Protein AF-A0A7S3XBX1-F1 (afdb_monomer_lite)

Structure (mmCIF, N/CA/C/O backbone):
data_AF-A0A7S3XBX1-F1
#
_entry.id   AF-A0A7S3XBX1-F1
#
loop_
_atom_site.group_PDB
_atom_site.id
_atom_site.type_symbol
_atom_site.label_atom_id
_atom_site.label_alt_id
_atom_site.label_comp_id
_atom_site.label_asym_id
_atom_site.label_entity_id
_atom_site.label_seq_id
_atom_site.pdbx_PDB_ins_code
_atom_site.Cartn_x
_atom_site.Cartn_y
_atom_site.Cartn_z
_atom_site.occupancy
_atom_site.B_iso_or_equiv
_atom_site.auth_seq_id
_atom_site.auth_comp_id
_atom_site.auth_asym_id
_atom_site.auth_atom_id
_atom_site.pdbx_PDB_model_num
ATOM 1 N N . GLY A 1 1 ? -11.306 -11.939 81.177 1.00 33.06 1 GLY A N 1
ATOM 2 C CA . GLY A 1 1 ? -10.506 -11.172 80.201 1.00 33.06 1 GLY A CA 1
ATOM 3 C C . GLY A 1 1 ? -10.380 -12.030 78.963 1.00 33.06 1 GLY A C 1
ATOM 4 O O . GLY A 1 1 ? -10.101 -13.206 79.150 1.00 33.06 1 GLY A O 1
ATOM 5 N N . PRO A 1 2 ? -10.725 -11.521 77.774 1.00 37.28 2 PRO A N 1
ATOM 6 C CA . PRO A 1 2 ? -11.195 -12.339 76.659 1.00 37.28 2 PRO A CA 1
ATOM 7 C C . PRO A 1 2 ? -10.078 -13.005 75.847 1.00 37.28 2 PRO A C 1
ATOM 9 O O . PRO A 1 2 ? -8.945 -12.530 75.799 1.00 37.28 2 PRO A O 1
ATOM 12 N N . GLU A 1 3 ? -10.470 -14.105 75.206 1.00 32.44 3 GLU A N 1
ATOM 13 C CA . GLU A 1 3 ? -9.739 -14.918 74.237 1.00 32.44 3 GLU A CA 1
ATOM 14 C C . GLU A 1 3 ? -9.438 -14.142 72.944 1.00 32.44 3 GLU A C 1
ATOM 16 O O . GLU A 1 3 ? -10.295 -13.447 72.394 1.00 32.44 3 GLU A O 1
ATOM 21 N N . ALA A 1 4 ? -8.220 -14.300 72.424 1.00 33.78 4 ALA A N 1
ATOM 22 C CA . ALA A 1 4 ? -7.835 -13.818 71.105 1.00 33.78 4 ALA A CA 1
ATOM 23 C C . ALA A 1 4 ? -8.305 -14.815 70.032 1.00 33.78 4 ALA A C 1
ATOM 25 O O . ALA A 1 4 ? -7.725 -15.886 69.855 1.00 33.78 4 ALA A O 1
ATOM 26 N N . ALA A 1 5 ? -9.360 -14.451 69.304 1.00 34.91 5 ALA A N 1
ATOM 27 C CA . ALA A 1 5 ? -9.821 -15.170 68.126 1.00 34.91 5 ALA A CA 1
ATOM 28 C C . ALA A 1 5 ? -8.846 -14.958 66.952 1.00 34.91 5 ALA A C 1
ATOM 30 O O . ALA A 1 5 ? -8.746 -13.866 66.390 1.00 34.91 5 ALA A O 1
ATOM 31 N N . GLY A 1 6 ? -8.136 -16.017 66.560 1.00 33.72 6 GLY A N 1
ATOM 32 C CA . GLY A 1 6 ? -7.391 -16.068 65.305 1.00 33.72 6 GLY A CA 1
ATOM 33 C C . GLY A 1 6 ? -8.353 -16.173 64.123 1.00 33.72 6 GLY A C 1
ATOM 34 O O . GLY A 1 6 ? -9.023 -17.188 63.954 1.00 33.72 6 GLY A O 1
ATOM 35 N N . ASN A 1 7 ? -8.420 -15.133 63.291 1.00 31.30 7 ASN A N 1
ATOM 36 C CA . ASN A 1 7 ? -9.241 -15.133 62.083 1.00 31.30 7 ASN A CA 1
ATOM 37 C C . ASN A 1 7 ? -8.352 -15.365 60.850 1.00 31.30 7 ASN A C 1
ATOM 39 O O . ASN A 1 7 ? -7.720 -14.441 60.336 1.00 31.30 7 ASN A O 1
ATOM 43 N N . SER A 1 8 ? -8.277 -16.617 60.385 1.00 32.38 8 SER A N 1
ATOM 44 C CA . SER A 1 8 ? -7.640 -16.953 59.107 1.00 32.38 8 SER A CA 1
ATOM 45 C C . SER A 1 8 ? -8.575 -16.574 57.953 1.00 32.38 8 SER A C 1
ATOM 47 O O . SER A 1 8 ? -9.614 -17.197 57.734 1.00 32.38 8 SER A O 1
ATOM 49 N N . LYS A 1 9 ? -8.225 -15.531 57.193 1.00 34.53 9 LYS A N 1
ATOM 50 C CA . LYS A 1 9 ? -8.862 -15.257 55.900 1.00 34.53 9 LYS A CA 1
ATOM 51 C C . LYS A 1 9 ? -8.305 -16.244 54.871 1.00 34.53 9 LYS A C 1
ATOM 53 O O . LYS A 1 9 ? -7.216 -16.048 54.342 1.00 34.53 9 LYS A O 1
ATOM 58 N N . LYS A 1 10 ? -9.056 -17.317 54.603 1.00 32.81 10 LYS A N 1
ATOM 59 C CA . LYS A 1 10 ? -8.847 -18.181 53.432 1.00 32.81 10 LYS A CA 1
ATOM 60 C C . LYS A 1 10 ? -9.034 -17.355 52.157 1.00 32.81 10 LYS A C 1
ATOM 62 O O . LYS A 1 10 ? -10.046 -16.676 51.996 1.00 32.81 10 LYS A O 1
ATOM 67 N N . SER A 1 11 ? -8.055 -17.431 51.262 1.00 34.19 11 SER A N 1
ATOM 68 C CA . SER A 1 11 ? -8.087 -16.830 49.934 1.00 34.19 11 SER A CA 1
ATOM 69 C C . SER A 1 11 ? -9.182 -17.472 49.075 1.00 34.19 11 SER A C 1
ATOM 71 O O . SER A 1 11 ? -9.189 -18.676 48.827 1.00 34.19 11 SER A O 1
ATOM 73 N N . GLN A 1 12 ? -10.121 -16.661 48.593 1.00 36.38 12 GLN A N 1
ATOM 74 C CA . GLN A 1 12 ? -11.013 -17.038 47.499 1.00 36.38 12 GLN A CA 1
ATOM 75 C C . GLN A 1 12 ? -10.312 -16.723 46.170 1.00 36.38 12 GLN A C 1
ATOM 77 O O . GLN A 1 12 ? -10.530 -15.673 45.581 1.00 36.38 12 GLN A O 1
ATOM 82 N N . SER A 1 13 ? -9.447 -17.621 45.693 1.00 37.94 13 SER A N 1
ATOM 83 C CA . SER A 1 13 ? -8.823 -17.530 44.356 1.00 37.94 13 SER A CA 1
ATOM 84 C C . SER A 1 13 ? -9.486 -18.444 43.308 1.00 37.94 13 SER A C 1
ATOM 86 O O . SER A 1 13 ? -8.921 -18.704 42.248 1.00 37.94 13 SER A O 1
ATOM 88 N N . GLY A 1 14 ? -10.692 -18.952 43.585 1.00 33.94 14 GLY A N 1
ATOM 89 C CA . GLY A 1 14 ? -11.293 -20.057 42.829 1.00 33.94 14 GLY A CA 1
ATOM 90 C C . GLY A 1 14 ? -12.137 -19.709 41.595 1.00 33.94 14 GLY A C 1
ATOM 91 O O . GLY A 1 14 ? -12.479 -20.626 40.858 1.00 33.94 14 GLY A O 1
ATOM 92 N N . TYR A 1 15 ? -12.491 -18.445 41.337 1.00 34.84 15 TYR A N 1
ATOM 93 C CA . TYR A 1 15 ? -13.617 -18.146 40.429 1.00 34.84 15 TYR A CA 1
ATOM 94 C C . TYR A 1 15 ? -13.281 -17.684 38.999 1.00 34.84 15 TYR A C 1
ATOM 96 O O . TYR A 1 15 ? -14.190 -17.580 38.185 1.00 34.84 15 TYR A O 1
ATOM 104 N N . VAL A 1 16 ? -12.013 -17.460 38.631 1.00 40.88 16 VAL A N 1
ATOM 105 C CA . VAL A 1 16 ? -11.681 -16.885 37.301 1.00 40.88 16 VAL A CA 1
ATOM 106 C C . VAL A 1 16 ? -11.292 -17.942 36.250 1.00 40.88 16 VAL A C 1
ATOM 108 O O . VAL A 1 16 ? -11.285 -17.667 35.054 1.00 40.88 16 VAL A O 1
ATOM 111 N N . ARG A 1 17 ? -11.013 -19.194 36.644 1.00 36.75 17 ARG A N 1
ATOM 112 C CA . ARG A 1 17 ? -10.599 -20.249 35.691 1.00 36.75 17 ARG A CA 1
ATOM 113 C C . ARG A 1 17 ? -11.754 -20.974 34.987 1.00 36.75 17 ARG A C 1
ATOM 115 O O . ARG A 1 17 ? -11.492 -21.674 34.014 1.00 36.75 17 ARG A O 1
ATOM 122 N N . SER A 1 18 ? -12.998 -20.820 35.439 1.00 40.22 18 SER A N 1
ATOM 123 C CA . SER A 1 18 ? -14.155 -21.578 34.929 1.00 40.22 18 SER A CA 1
ATOM 124 C C . SER A 1 18 ? -14.832 -20.975 33.691 1.00 40.22 18 SER A C 1
ATOM 126 O O . SER A 1 18 ? -15.706 -21.618 33.123 1.00 40.22 18 SER A O 1
ATOM 128 N N . ALA A 1 19 ? -14.421 -19.786 33.236 1.00 47.28 19 ALA A N 1
ATOM 129 C CA . ALA A 1 19 ? -15.029 -19.088 32.094 1.00 47.28 19 ALA A CA 1
ATOM 130 C C . ALA A 1 19 ? -14.167 -19.109 30.815 1.00 47.28 19 ALA A C 1
ATOM 132 O O . ALA A 1 19 ? -14.366 -18.304 29.905 1.00 47.28 19 ALA A O 1
ATOM 133 N N . ARG A 1 20 ? -13.167 -19.995 30.726 1.00 47.66 20 ARG A N 1
ATOM 134 C CA . ARG A 1 20 ? -12.361 -20.114 29.507 1.00 47.66 20 ARG A CA 1
ATOM 135 C C . ARG A 1 20 ? -13.154 -20.924 28.484 1.00 47.66 20 ARG A C 1
ATOM 137 O O . ARG A 1 20 ? -13.429 -22.093 28.740 1.00 47.66 20 ARG A O 1
ATOM 144 N N . LYS A 1 21 ? -13.486 -20.312 27.341 1.00 53.53 21 LYS A N 1
ATOM 145 C CA . LYS A 1 21 ? -14.123 -21.006 26.211 1.00 53.53 21 LYS A CA 1
ATOM 146 C C . LYS A 1 21 ? -13.401 -22.340 25.929 1.00 53.53 21 LYS A C 1
ATOM 148 O O . LYS A 1 21 ? -12.156 -22.340 25.941 1.00 53.53 21 LYS A O 1
ATOM 153 N N . PRO A 1 22 ? -14.134 -23.449 25.707 1.00 61.94 22 PRO A N 1
ATOM 154 C CA . PRO A 1 22 ? -13.576 -24.710 25.228 1.00 61.94 22 PRO A CA 1
ATOM 155 C C . PRO A 1 22 ? -12.640 -24.484 24.042 1.00 61.94 22 PRO A C 1
ATOM 157 O O . PRO A 1 22 ? -12.793 -23.525 23.288 1.00 61.94 22 PRO A O 1
ATOM 160 N N . THR A 1 23 ? -11.628 -25.335 23.882 1.00 55.62 23 THR A N 1
ATOM 161 C CA . THR A 1 23 ? -10.636 -25.166 22.811 1.00 55.62 23 THR A CA 1
ATOM 162 C C . THR A 1 23 ? -11.283 -25.181 21.424 1.00 55.62 23 THR A C 1
ATOM 164 O O . THR A 1 23 ? -10.790 -24.480 20.546 1.00 55.62 23 THR A O 1
ATOM 167 N N . GLU A 1 24 ? -12.411 -25.878 21.238 1.00 60.12 24 GLU A N 1
ATOM 168 C CA . GLU A 1 24 ? -13.168 -25.844 19.980 1.00 60.12 24 GLU A CA 1
ATOM 169 C C . GLU A 1 24 ? -13.889 -24.508 19.716 1.00 60.12 24 GLU A C 1
ATOM 171 O O . GLU A 1 24 ? -14.151 -24.188 18.561 1.00 60.12 24 GLU A O 1
ATOM 176 N N . GLU A 1 25 ? -14.174 -23.714 20.754 1.00 55.19 25 GLU A N 1
ATOM 177 C CA . GLU A 1 25 ? -14.828 -22.396 20.665 1.00 55.19 25 GLU A CA 1
ATOM 178 C C . GLU A 1 25 ? -13.832 -21.224 20.607 1.00 55.19 25 GLU A C 1
ATOM 180 O O . GLU A 1 25 ? -14.224 -20.057 20.491 1.00 55.19 25 GLU A O 1
ATOM 185 N N . LYS A 1 26 ? -12.530 -21.506 20.733 1.00 53.41 26 LYS A N 1
ATOM 186 C CA . LYS A 1 26 ? -11.483 -20.498 20.552 1.00 53.41 26 LYS A CA 1
ATOM 187 C C . LYS A 1 26 ? -11.275 -20.264 19.067 1.00 53.41 26 LYS A C 1
ATOM 189 O O . LYS A 1 26 ? -11.202 -21.208 18.284 1.00 53.41 26 LYS A O 1
ATOM 194 N N . VAL A 1 27 ? -11.131 -18.995 18.700 1.00 54.25 27 VAL A N 1
ATOM 195 C CA . VAL A 1 27 ? -10.780 -18.626 17.331 1.00 54.25 27 VAL A CA 1
ATOM 196 C C . VAL A 1 27 ? -9.442 -19.283 16.991 1.00 54.25 27 VAL A C 1
ATOM 198 O O . VAL A 1 27 ? -8.481 -19.190 17.762 1.00 54.25 27 VAL A O 1
ATOM 201 N N . ARG A 1 28 ? -9.428 -20.043 15.894 1.00 58.84 28 ARG A N 1
ATOM 202 C CA . ARG A 1 28 ? -8.266 -20.822 15.467 1.00 58.84 28 ARG A CA 1
ATOM 203 C C . ARG A 1 28 ? -7.198 -19.881 14.921 1.00 58.84 28 ARG A C 1
ATOM 205 O O . ARG A 1 28 ? -7.520 -18.838 14.352 1.00 58.84 28 ARG A O 1
ATOM 212 N N . ARG A 1 29 ? -5.938 -20.259 15.150 1.00 53.78 29 ARG A N 1
ATOM 213 C CA . ARG A 1 29 ? -4.800 -19.583 14.532 1.00 53.78 29 ARG A CA 1
ATOM 214 C C . ARG A 1 29 ? -4.738 -19.947 13.056 1.00 53.78 29 ARG A C 1
ATOM 216 O O . ARG A 1 29 ? -4.848 -21.135 12.743 1.00 53.78 29 ARG A O 1
ATOM 223 N N . SER A 1 30 ? -4.541 -18.951 12.202 1.00 55.88 30 SER A N 1
ATOM 224 C CA . SER A 1 30 ? -4.483 -19.150 10.759 1.00 55.88 30 SER A CA 1
ATOM 225 C C . SER A 1 30 ? -3.316 -20.050 10.353 1.00 55.88 30 SER A C 1
ATOM 227 O O . SER A 1 30 ? -2.205 -19.967 10.880 1.00 55.88 30 SER A O 1
ATOM 229 N N . ALA A 1 31 ? -3.578 -20.953 9.404 1.00 51.69 31 ALA A N 1
ATOM 230 C CA . ALA A 1 31 ? -2.583 -21.892 8.881 1.00 51.69 31 ALA A CA 1
ATOM 231 C C . ALA A 1 31 ? -1.432 -21.189 8.132 1.00 51.69 31 ALA A C 1
ATOM 233 O O . ALA A 1 31 ? -0.367 -21.779 7.960 1.00 51.69 31 ALA A O 1
ATOM 234 N N . GLY A 1 32 ? -1.629 -19.926 7.735 1.00 48.91 32 GLY A N 1
ATOM 235 C CA . GLY A 1 32 ? -0.644 -19.114 7.026 1.00 48.91 32 GLY A CA 1
ATOM 236 C C . GLY A 1 32 ? 0.564 -18.695 7.866 1.00 48.91 32 GLY A C 1
ATOM 237 O O . GLY A 1 32 ? 1.552 -18.293 7.269 1.00 48.91 32 GLY A O 1
ATOM 238 N N . ALA A 1 33 ? 0.520 -18.827 9.207 1.00 47.19 33 ALA A N 1
ATOM 239 C CA . ALA A 1 33 ? 1.459 -18.277 10.210 1.00 47.19 33 ALA A CA 1
ATOM 240 C C . ALA A 1 33 ? 2.972 -18.604 10.038 1.00 47.19 33 ALA A C 1
ATOM 242 O O . ALA A 1 33 ? 3.787 -18.260 10.895 1.00 47.19 33 ALA A O 1
ATOM 243 N N . THR A 1 34 ? 3.367 -19.351 9.001 1.00 46.16 34 THR A N 1
ATOM 244 C CA . THR A 1 34 ? 4.717 -19.915 8.840 1.00 46.16 34 THR A CA 1
ATOM 245 C C . THR A 1 34 ? 5.252 -19.730 7.414 1.00 46.16 34 THR A C 1
ATOM 247 O O . THR A 1 34 ? 5.422 -20.695 6.671 1.00 46.16 34 THR A O 1
ATOM 250 N N . LEU A 1 35 ? 5.558 -18.494 7.012 1.00 48.97 35 LEU A N 1
ATOM 251 C CA . LEU A 1 35 ? 6.332 -18.248 5.786 1.00 48.97 35 LEU A CA 1
ATOM 252 C C . LEU A 1 35 ? 7.828 -18.500 6.053 1.00 48.97 35 LEU A C 1
ATOM 254 O O . LEU A 1 35 ? 8.421 -17.894 6.942 1.00 48.97 35 LEU A O 1
ATOM 258 N N . SER A 1 36 ? 8.433 -19.433 5.308 1.00 45.53 36 SER A N 1
ATOM 259 C CA . SER A 1 36 ? 9.825 -19.887 5.505 1.00 45.53 36 SER A CA 1
ATOM 260 C C . SER A 1 36 ? 10.830 -19.313 4.499 1.00 45.53 36 SER A C 1
ATOM 262 O O . SER A 1 36 ? 12.033 -19.518 4.666 1.00 45.53 36 SER A O 1
ATOM 264 N N . GLN A 1 37 ? 10.369 -18.590 3.473 1.00 46.31 37 GLN A N 1
ATOM 265 C CA . GLN A 1 37 ? 11.211 -17.944 2.461 1.00 46.31 37 GLN A CA 1
ATOM 266 C C . GLN A 1 37 ? 10.592 -16.612 2.003 1.00 46.31 37 GLN A C 1
ATOM 268 O O . GLN A 1 37 ? 9.364 -16.513 1.995 1.00 46.31 37 GLN A O 1
ATOM 273 N N . PRO A 1 38 ? 11.415 -15.609 1.629 1.00 57.41 38 PRO A N 1
ATOM 274 C CA . PRO A 1 38 ? 10.930 -14.344 1.077 1.00 57.41 38 PRO A CA 1
ATOM 275 C C . PRO A 1 38 ? 10.164 -14.584 -0.227 1.00 57.41 38 PRO A C 1
ATOM 277 O O . PRO A 1 38 ? 10.566 -15.426 -1.041 1.00 57.41 38 PRO A O 1
ATOM 280 N N . TYR A 1 39 ? 9.060 -13.865 -0.420 1.00 66.12 39 TYR A N 1
ATOM 281 C CA . TYR A 1 39 ? 8.173 -14.114 -1.551 1.00 66.12 39 TYR A CA 1
ATOM 282 C C . TYR A 1 39 ? 8.811 -13.630 -2.860 1.00 66.12 39 TYR A C 1
ATOM 284 O O . TYR A 1 39 ? 9.301 -12.505 -2.972 1.00 66.12 39 TYR A O 1
ATOM 292 N N . LYS A 1 40 ? 8.819 -14.490 -3.884 1.00 75.25 40 LYS A N 1
ATOM 293 C CA . LYS A 1 40 ? 9.290 -14.142 -5.228 1.00 75.25 40 LYS A CA 1
ATOM 294 C C . LYS A 1 40 ? 8.084 -13.947 -6.131 1.00 75.25 40 LYS A C 1
ATOM 296 O O . LYS A 1 40 ? 7.263 -14.849 -6.245 1.00 75.25 40 LYS A O 1
ATOM 301 N N . THR A 1 41 ? 8.036 -12.813 -6.826 1.00 86.62 41 THR A N 1
ATOM 302 C CA . THR A 1 41 ? 6.975 -12.503 -7.789 1.00 86.62 41 THR A CA 1
ATOM 303 C C . THR A 1 41 ? 6.784 -13.651 -8.784 1.00 86.62 41 THR A C 1
ATOM 305 O O . THR A 1 41 ? 7.694 -13.963 -9.560 1.00 86.62 41 THR A O 1
ATOM 308 N N . ASP A 1 42 ? 5.598 -14.258 -8.778 1.00 87.50 42 ASP A N 1
ATOM 309 C CA . ASP A 1 42 ? 5.223 -15.260 -9.767 1.00 87.50 42 ASP A CA 1
ATOM 310 C C . ASP A 1 42 ? 4.826 -14.587 -11.087 1.00 87.50 42 ASP A C 1
ATOM 312 O O . ASP A 1 42 ? 3.755 -13.984 -11.218 1.00 87.50 42 ASP A O 1
ATOM 316 N N . TRP A 1 43 ? 5.726 -14.685 -12.063 1.00 92.06 43 TRP A N 1
ATOM 317 C CA . TRP A 1 43 ? 5.526 -14.192 -13.422 1.00 92.06 43 TRP A CA 1
ATOM 318 C C . TRP A 1 43 ? 4.904 -15.234 -14.360 1.00 92.06 43 TRP A C 1
ATOM 320 O O . TRP A 1 43 ? 4.626 -14.903 -15.509 1.00 92.06 43 TRP A O 1
ATOM 330 N N . SER A 1 44 ? 4.656 -16.469 -13.907 1.00 91.50 44 SER A N 1
ATOM 331 C CA . SER A 1 44 ? 4.029 -17.509 -14.741 1.00 91.50 44 SER A C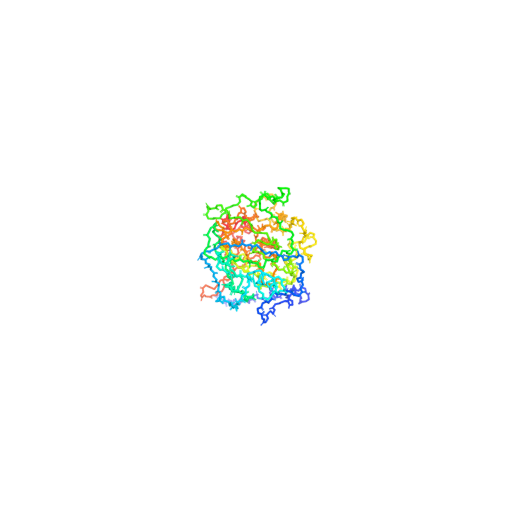A 1
ATOM 332 C C . SER A 1 44 ? 2.583 -17.174 -15.127 1.0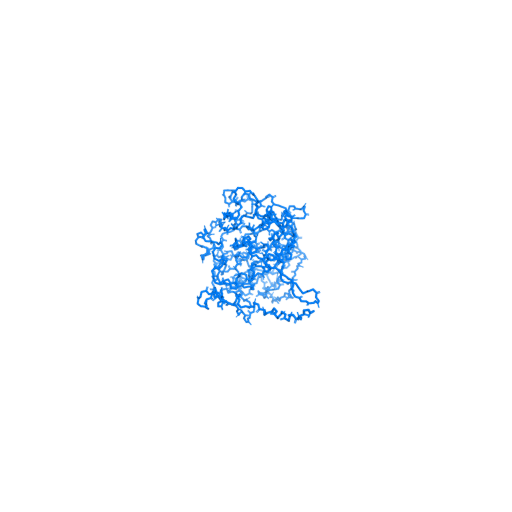0 91.50 44 SER A C 1
ATOM 334 O O . SER A 1 44 ? 2.074 -17.670 -16.128 1.00 91.50 44 SER A O 1
ATOM 336 N N . LEU A 1 45 ? 1.946 -16.285 -14.362 1.00 91.94 45 LEU A N 1
ATOM 337 C CA . LEU A 1 45 ? 0.598 -15.771 -14.601 1.00 91.94 45 LEU A CA 1
ATOM 338 C C . LEU A 1 45 ? 0.575 -14.518 -15.497 1.00 91.94 45 LEU A C 1
ATOM 340 O O . LEU A 1 45 ? -0.503 -13.966 -15.751 1.00 91.94 45 LEU A O 1
ATOM 344 N N . ALA A 1 46 ? 1.743 -14.023 -15.925 1.00 94.94 46 ALA A N 1
ATOM 345 C CA . ALA A 1 46 ? 1.844 -12.848 -16.780 1.00 94.94 46 ALA A CA 1
ATOM 346 C C . ALA A 1 46 ? 1.278 -13.135 -18.173 1.00 94.94 46 ALA A C 1
ATOM 348 O O . ALA A 1 46 ? 1.473 -14.220 -18.718 1.00 94.94 46 ALA A O 1
ATOM 349 N N . LYS A 1 47 ? 0.609 -12.140 -18.759 1.00 94.62 47 LYS A N 1
ATOM 350 C CA . LYS A 1 47 ? 0.169 -12.184 -20.156 1.00 94.62 47 LYS A CA 1
ATOM 351 C C . LYS A 1 47 ? 0.868 -11.113 -20.979 1.00 94.62 47 LYS A C 1
ATOM 353 O O . LYS A 1 47 ? 1.120 -10.021 -20.468 1.00 94.62 47 LYS A O 1
ATOM 358 N N . ASP A 1 48 ? 1.147 -11.426 -22.237 1.00 93.81 48 ASP A N 1
ATOM 359 C CA . ASP A 1 48 ? 1.924 -10.566 -23.131 1.00 93.81 48 ASP A CA 1
ATOM 360 C C . ASP A 1 48 ? 1.239 -9.214 -23.370 1.00 93.81 48 ASP A C 1
ATOM 362 O O . ASP A 1 48 ? 1.902 -8.179 -23.363 1.00 93.81 48 ASP A O 1
ATOM 366 N N . GLU A 1 49 ? -0.094 -9.193 -23.482 1.00 94.06 49 GLU A N 1
ATOM 367 C CA . GLU A 1 49 ? -0.878 -7.975 -23.721 1.00 94.06 49 GLU A CA 1
ATOM 368 C C . GLU A 1 49 ? -0.844 -6.950 -22.574 1.00 94.06 49 GLU A C 1
ATOM 370 O O . GLU A 1 49 ? -1.236 -5.802 -22.767 1.00 94.06 49 GLU A O 1
ATOM 375 N N . HIS A 1 50 ? -0.384 -7.349 -21.385 1.00 95.50 50 HIS A N 1
ATOM 376 C CA . HIS A 1 50 ? -0.315 -6.484 -20.205 1.00 95.50 50 HIS A CA 1
ATOM 377 C C . HIS A 1 50 ? 1.036 -5.776 -20.051 1.00 95.50 50 HIS A C 1
ATOM 379 O O . HIS A 1 50 ? 1.192 -4.941 -19.159 1.00 95.50 50 HIS A O 1
ATOM 385 N N . TRP A 1 51 ? 2.029 -6.094 -20.882 1.00 96.69 51 TRP A N 1
ATOM 386 C CA . TRP A 1 51 ? 3.324 -5.426 -20.827 1.00 96.69 51 TRP A CA 1
ATOM 387 C C . TRP A 1 51 ? 3.328 -4.132 -21.632 1.00 96.69 51 TRP A C 1
ATOM 389 O O . TRP A 1 51 ? 2.924 -4.089 -22.793 1.00 96.69 51 TRP A O 1
ATOM 399 N N . VAL A 1 52 ? 3.869 -3.082 -21.025 1.00 96.12 52 VAL A N 1
ATOM 400 C CA . VAL A 1 52 ? 4.115 -1.798 -21.677 1.00 96.12 52 VAL A CA 1
ATOM 401 C C . VAL A 1 52 ? 5.562 -1.374 -21.468 1.00 96.12 52 VAL A C 1
ATOM 403 O O . VAL A 1 52 ? 6.198 -1.743 -20.478 1.00 96.12 52 VAL A O 1
ATOM 406 N N . TYR A 1 53 ? 6.080 -0.594 -22.418 1.00 96.94 53 TYR A N 1
ATOM 407 C CA . TYR A 1 53 ? 7.506 -0.284 -22.520 1.00 96.94 53 TYR A CA 1
ATOM 408 C C . TYR A 1 53 ? 7.769 1.225 -22.621 1.00 96.94 53 TYR A C 1
ATOM 410 O O . TYR A 1 53 ? 8.205 1.694 -23.673 1.00 96.94 53 TYR A O 1
ATOM 418 N N . PRO A 1 54 ? 7.444 2.022 -21.583 1.00 95.19 54 PRO A N 1
ATOM 419 C CA . PRO A 1 54 ? 7.663 3.461 -21.613 1.00 95.19 54 PRO A CA 1
ATOM 420 C C . PRO A 1 54 ? 9.153 3.819 -21.589 1.00 95.19 54 PRO A C 1
ATOM 422 O O . PRO A 1 54 ? 9.936 3.265 -20.811 1.00 95.19 54 PRO A O 1
ATOM 425 N N . ASP A 1 55 ? 9.509 4.827 -22.384 1.00 94.81 55 ASP A N 1
ATOM 426 C CA . ASP A 1 55 ? 10.849 5.408 -22.413 1.00 94.81 55 ASP A CA 1
ATOM 427 C C . ASP A 1 55 ? 10.976 6.518 -21.349 1.00 94.81 55 ASP A C 1
ATOM 429 O O . ASP A 1 55 ? 10.132 7.413 -21.220 1.00 94.81 55 ASP A O 1
ATOM 433 N N . LYS A 1 56 ? 12.072 6.489 -20.586 1.00 94.94 56 LYS A N 1
ATOM 434 C CA . LYS A 1 56 ? 12.440 7.499 -19.586 1.00 94.94 56 LYS A CA 1
ATOM 435 C C . LYS A 1 56 ? 13.868 7.973 -19.841 1.00 94.94 56 LYS A C 1
ATOM 437 O O . LYS A 1 56 ? 14.821 7.215 -19.670 1.00 94.94 56 LYS A O 1
ATOM 442 N N . MET A 1 57 ? 14.035 9.240 -20.212 1.00 96.88 57 MET A N 1
ATOM 443 C CA . MET A 1 57 ? 15.358 9.867 -20.239 1.00 96.88 57 MET A CA 1
ATOM 444 C C . MET A 1 57 ? 15.792 10.248 -18.822 1.00 96.88 57 MET A C 1
ATOM 446 O O . MET A 1 57 ? 14.989 10.761 -18.044 1.00 96.88 57 MET A O 1
ATOM 450 N N . PHE A 1 58 ? 17.056 10.005 -18.477 1.00 97.06 58 PHE A N 1
ATOM 451 C CA . PHE A 1 58 ? 17.598 10.255 -17.143 1.00 97.06 58 PHE A CA 1
ATOM 452 C C . PHE A 1 58 ? 19.096 10.583 -17.170 1.00 97.06 58 PHE A C 1
ATOM 454 O O . PHE A 1 58 ? 19.830 10.233 -18.097 1.00 97.06 58 PHE A O 1
ATOM 461 N N . THR A 1 59 ? 19.555 11.233 -16.101 1.00 96.25 59 THR A N 1
ATOM 462 C CA . THR A 1 59 ? 20.987 11.487 -15.835 1.00 96.25 59 THR A CA 1
ATOM 463 C C . THR A 1 59 ? 21.428 10.902 -14.490 1.00 96.25 59 THR A C 1
ATOM 465 O O . THR A 1 59 ? 22.605 10.631 -14.281 1.00 96.25 59 THR A O 1
ATOM 468 N N . SER A 1 60 ? 20.485 10.655 -13.577 1.00 95.00 60 SER A N 1
ATOM 469 C CA . SER A 1 60 ? 20.734 10.025 -12.276 1.00 95.00 60 SER A CA 1
ATOM 470 C C . SER A 1 60 ? 19.649 8.995 -11.960 1.00 95.00 60 SER A C 1
ATOM 472 O O . SER A 1 60 ? 18.575 9.016 -12.563 1.00 95.00 60 SER A O 1
ATOM 474 N N . TYR A 1 61 ? 19.944 8.076 -11.046 1.00 94.69 61 TYR A N 1
ATOM 475 C CA . TYR A 1 61 ? 19.054 6.990 -10.639 1.00 94.69 61 TYR A CA 1
ATOM 476 C C . TYR A 1 61 ? 19.289 6.638 -9.167 1.00 94.69 61 TYR A C 1
ATOM 478 O O . TYR A 1 61 ? 20.324 6.991 -8.596 1.00 94.69 61 TYR A O 1
ATOM 486 N N . THR A 1 62 ? 18.335 5.939 -8.565 1.00 93.69 62 THR A N 1
ATOM 487 C CA . THR A 1 62 ? 18.426 5.340 -7.225 1.00 93.69 62 THR A CA 1
ATOM 488 C C . THR A 1 62 ? 18.293 3.821 -7.316 1.00 93.69 62 THR A C 1
ATOM 490 O O . THR A 1 62 ? 17.840 3.301 -8.333 1.00 93.69 62 THR A O 1
ATOM 493 N N . PHE A 1 63 ? 18.746 3.101 -6.288 1.00 93.31 63 PHE A N 1
ATOM 494 C CA . PHE A 1 63 ? 18.561 1.655 -6.154 1.00 93.31 63 PHE A CA 1
ATOM 495 C C . PHE A 1 63 ? 18.632 1.234 -4.682 1.00 93.31 63 PHE A C 1
ATOM 497 O O . PHE A 1 63 ? 19.246 1.920 -3.864 1.00 93.31 63 PHE A O 1
ATOM 504 N N . LEU A 1 64 ? 18.023 0.094 -4.364 1.00 87.62 64 LEU A N 1
ATOM 505 C CA . LEU A 1 64 ? 18.076 -0.564 -3.055 1.00 87.62 64 LEU A CA 1
ATOM 506 C C . LEU A 1 64 ? 19.215 -1.589 -2.994 1.00 87.62 64 LEU A C 1
ATOM 508 O O . LEU A 1 64 ? 19.965 -1.639 -2.022 1.00 87.62 64 LEU A O 1
ATOM 512 N N . LEU A 1 65 ? 19.367 -2.382 -4.057 1.00 91.38 65 LEU A N 1
ATOM 513 C CA . LEU A 1 65 ? 20.441 -3.361 -4.234 1.00 91.38 65 LEU A CA 1
ATOM 514 C C . LEU A 1 65 ? 21.179 -3.074 -5.540 1.00 91.38 65 LEU A C 1
ATOM 516 O O . LEU A 1 65 ? 20.596 -2.535 -6.477 1.00 91.38 65 LEU A O 1
ATOM 520 N N . GLN A 1 66 ? 22.460 -3.444 -5.610 1.00 95.06 66 GLN A N 1
ATOM 521 C CA . GLN A 1 66 ? 23.288 -3.188 -6.790 1.00 95.06 66 GLN A CA 1
ATOM 522 C C . GLN A 1 66 ? 22.632 -3.754 -8.067 1.00 95.06 66 GLN A C 1
ATOM 524 O O . GLN A 1 66 ? 22.445 -4.974 -8.162 1.00 95.06 66 GLN A O 1
ATOM 529 N N . PRO A 1 67 ? 22.276 -2.899 -9.047 1.00 96.50 67 PRO A N 1
ATOM 530 C CA . PRO A 1 67 ? 21.651 -3.341 -10.287 1.00 96.50 67 PRO A CA 1
ATOM 531 C C . PRO A 1 67 ? 22.595 -4.228 -11.099 1.00 96.50 67 PRO A C 1
ATOM 533 O O . PRO A 1 67 ? 23.788 -3.942 -11.217 1.00 96.50 67 PRO A O 1
ATOM 536 N N . GLN A 1 68 ? 22.058 -5.293 -11.692 1.00 97.75 68 GLN A N 1
ATOM 537 C CA . GLN A 1 68 ? 22.831 -6.212 -12.526 1.00 97.75 68 GLN A CA 1
ATOM 538 C C . GLN A 1 68 ? 22.449 -6.022 -13.990 1.00 97.75 68 GLN A C 1
ATOM 540 O O . GLN A 1 68 ? 21.298 -6.236 -14.367 1.00 97.75 68 GLN A O 1
ATOM 545 N N . PHE A 1 69 ? 23.425 -5.613 -14.798 1.00 97.81 69 PHE A N 1
ATOM 546 C CA . PHE A 1 69 ? 23.248 -5.361 -16.223 1.00 97.81 69 PHE A CA 1
ATOM 547 C C . PHE A 1 69 ? 23.991 -6.395 -17.063 1.00 97.81 69 PHE A C 1
ATOM 549 O O . PHE A 1 69 ? 25.134 -6.742 -16.769 1.00 97.81 69 PHE A O 1
ATOM 556 N N . GLU A 1 70 ? 23.366 -6.806 -18.157 1.00 98.25 70 GLU A N 1
ATOM 557 C CA . GLU A 1 70 ? 24.009 -7.539 -19.240 1.00 98.25 70 GLU A CA 1
ATOM 558 C C . GLU A 1 70 ? 24.272 -6.573 -20.405 1.00 98.25 70 GLU A C 1
ATOM 560 O O . GLU A 1 70 ? 23.343 -5.942 -20.912 1.00 98.25 70 GLU A O 1
ATOM 565 N N . GLU A 1 71 ? 25.538 -6.419 -20.802 1.00 98.00 71 GLU A N 1
ATOM 566 C CA . GLU A 1 71 ? 25.937 -5.565 -21.930 1.00 98.00 71 GLU A CA 1
ATOM 567 C C . GLU A 1 71 ? 25.865 -6.331 -23.252 1.00 98.00 71 GLU A C 1
ATOM 569 O O . GLU A 1 71 ? 26.331 -7.466 -23.357 1.00 98.00 71 GLU A O 1
ATOM 574 N N . TYR A 1 72 ? 25.349 -5.662 -24.281 1.00 97.56 72 TYR A N 1
ATOM 575 C CA . TYR A 1 72 ? 25.268 -6.179 -25.639 1.00 97.56 72 TYR A CA 1
ATOM 576 C C . TYR A 1 72 ? 25.754 -5.133 -26.648 1.00 97.56 72 TYR A C 1
ATOM 578 O O . TYR A 1 72 ? 25.512 -3.933 -26.497 1.00 97.56 72 TYR A O 1
ATOM 586 N N . ALA A 1 73 ? 26.414 -5.612 -27.704 1.00 95.81 73 ALA A N 1
ATOM 587 C CA . ALA A 1 73 ? 26.668 -4.847 -28.922 1.00 95.81 73 ALA A CA 1
ATOM 588 C C . ALA A 1 73 ? 25.578 -5.167 -29.955 1.00 95.81 73 ALA A C 1
ATOM 590 O O . ALA A 1 73 ? 25.187 -6.329 -30.092 1.00 95.81 73 ALA A O 1
ATOM 591 N N . GLY A 1 74 ? 25.093 -4.149 -30.661 1.00 93.88 74 GLY A N 1
ATOM 592 C CA . GLY A 1 74 ? 23.990 -4.264 -31.614 1.00 93.88 74 GLY A CA 1
ATOM 593 C C . GLY A 1 74 ? 23.027 -3.090 -31.505 1.00 93.88 74 GLY A C 1
ATOM 594 O O . GLY A 1 74 ? 23.146 -2.246 -30.613 1.00 93.88 74 GLY A O 1
ATOM 595 N N . SER A 1 75 ? 22.054 -3.052 -32.409 1.00 97.19 75 SER A N 1
ATOM 596 C CA . SER A 1 75 ? 21.085 -1.961 -32.460 1.00 97.19 75 SER A CA 1
ATOM 597 C C . SER A 1 75 ? 20.212 -1.907 -31.200 1.00 97.19 75 SER A C 1
ATOM 599 O O . SER A 1 75 ? 19.848 -2.926 -30.609 1.00 97.19 75 SER A O 1
ATOM 601 N N . ILE A 1 76 ? 19.814 -0.702 -30.804 1.00 97.50 76 ILE A N 1
ATOM 602 C CA . ILE A 1 76 ? 18.867 -0.454 -29.715 1.00 97.50 76 ILE A CA 1
ATOM 603 C C . ILE A 1 76 ? 17.519 -1.120 -30.015 1.00 97.50 76 ILE A C 1
ATOM 605 O O . ILE A 1 76 ? 16.888 -1.633 -29.095 1.00 97.50 76 ILE A O 1
ATOM 609 N N . ASP A 1 77 ? 17.112 -1.207 -31.285 1.00 96.75 77 ASP A N 1
ATOM 610 C CA . ASP A 1 77 ? 15.907 -1.933 -31.702 1.00 96.75 77 ASP A CA 1
ATOM 611 C C . ASP A 1 77 ? 15.991 -3.438 -31.409 1.00 96.75 77 ASP A C 1
ATOM 613 O O . ASP A 1 77 ? 15.008 -4.041 -30.973 1.00 96.75 77 ASP A O 1
ATOM 617 N N . GLU A 1 78 ? 17.157 -4.064 -31.593 1.00 96.94 78 GLU A N 1
ATOM 618 C CA . GLU A 1 78 ? 17.383 -5.448 -31.154 1.00 96.94 78 GLU A CA 1
ATOM 619 C C . GLU A 1 78 ? 17.311 -5.565 -29.630 1.00 96.94 78 GLU A C 1
ATOM 621 O O . GLU A 1 78 ? 16.725 -6.521 -29.118 1.00 96.94 78 GLU A O 1
ATOM 626 N N . GLY A 1 79 ? 17.842 -4.580 -28.901 1.00 97.75 79 GLY A N 1
ATOM 627 C CA . GLY A 1 79 ? 17.712 -4.496 -27.446 1.00 97.75 79 GLY A CA 1
ATOM 628 C C . GLY A 1 79 ? 16.257 -4.396 -26.982 1.00 97.75 79 GLY A C 1
ATOM 629 O O . GLY A 1 79 ? 15.846 -5.137 -26.087 1.00 97.75 79 GLY A O 1
ATOM 630 N N . LYS A 1 80 ? 15.447 -3.548 -27.631 1.00 98.12 80 LYS A N 1
ATOM 631 C CA . LYS A 1 80 ? 14.004 -3.417 -27.367 1.00 98.12 80 LYS A CA 1
ATOM 632 C C . LYS A 1 80 ? 13.275 -4.735 -27.645 1.00 98.12 80 LYS A C 1
ATOM 634 O O . LYS A 1 80 ? 12.517 -5.195 -26.796 1.00 98.12 80 LYS A O 1
ATOM 639 N N . LYS A 1 81 ? 13.565 -5.402 -28.769 1.00 97.94 81 LYS A N 1
ATOM 640 C CA . LYS A 1 81 ? 12.999 -6.728 -29.092 1.00 97.94 81 LYS A CA 1
ATOM 641 C C . LYS A 1 81 ? 13.372 -7.795 -28.061 1.00 97.94 81 LYS A C 1
ATOM 643 O O . LYS A 1 81 ? 12.519 -8.596 -27.698 1.00 97.94 81 LYS A O 1
ATOM 648 N N . LYS A 1 82 ? 14.614 -7.804 -27.564 1.00 97.94 82 LYS A N 1
ATOM 649 C CA . LYS A 1 82 ? 15.043 -8.721 -26.491 1.00 97.94 82 LYS A CA 1
ATOM 650 C C . LYS A 1 82 ? 14.299 -8.464 -25.184 1.00 97.94 82 LYS A C 1
ATOM 652 O O . LYS A 1 82 ? 13.828 -9.412 -24.567 1.00 97.94 82 LYS A O 1
ATOM 657 N N . LEU A 1 83 ? 14.153 -7.197 -24.790 1.00 98.31 83 LEU A N 1
ATOM 658 C CA . LEU A 1 83 ? 13.366 -6.825 -23.613 1.00 98.31 83 LEU A CA 1
ATOM 659 C C . LEU A 1 83 ? 11.911 -7.305 -23.739 1.00 98.31 83 LEU A C 1
ATOM 661 O O . LEU A 1 83 ? 11.370 -7.863 -22.791 1.00 98.31 83 LEU A O 1
ATOM 665 N N . MET A 1 84 ? 11.299 -7.122 -24.912 1.00 97.69 84 MET A N 1
ATOM 666 C CA . MET A 1 84 ? 9.925 -7.558 -25.190 1.00 97.69 84 MET A CA 1
ATOM 667 C C . MET A 1 84 ? 9.771 -9.082 -25.238 1.00 97.69 84 MET A C 1
ATOM 669 O O . MET A 1 84 ? 8.715 -9.593 -24.887 1.00 97.69 84 MET A O 1
ATOM 673 N N . ALA A 1 85 ? 10.810 -9.812 -25.649 1.00 97.50 85 ALA A N 1
ATOM 674 C CA . ALA A 1 85 ? 10.798 -11.273 -25.686 1.00 97.50 85 ALA A CA 1
ATOM 675 C C . ALA A 1 85 ? 10.979 -11.917 -24.299 1.00 97.50 85 ALA A C 1
ATOM 677 O O . ALA A 1 85 ? 10.508 -13.029 -24.075 1.00 97.50 85 ALA A O 1
ATOM 678 N N . GLU A 1 86 ? 11.664 -11.242 -23.369 1.00 96.81 86 GLU A N 1
ATOM 679 C CA . GLU A 1 86 ? 11.955 -11.760 -22.024 1.00 96.81 86 GLU A CA 1
ATOM 680 C C . GLU A 1 86 ? 11.650 -10.734 -20.893 1.00 96.81 86 GLU A C 1
ATOM 682 O O . GLU A 1 86 ? 12.511 -10.478 -20.041 1.00 96.81 86 GLU A O 1
ATOM 687 N N . PRO A 1 87 ? 10.436 -10.146 -20.808 1.00 96.75 87 PRO A N 1
ATOM 688 C CA . PRO A 1 87 ? 10.127 -9.058 -19.861 1.00 96.75 87 PRO A CA 1
ATOM 689 C C . PRO A 1 87 ? 10.060 -9.507 -18.389 1.00 96.75 87 PRO A C 1
ATOM 691 O O . PRO A 1 87 ? 10.151 -8.704 -17.455 1.00 96.75 87 PRO A O 1
ATOM 694 N N . THR A 1 88 ? 9.931 -10.812 -18.153 1.00 95.56 88 THR A N 1
ATOM 695 C CA . THR A 1 88 ? 9.972 -11.417 -16.813 1.00 95.56 88 THR A CA 1
ATOM 696 C C . THR A 1 88 ? 11.405 -11.569 -16.300 1.00 95.56 88 THR A C 1
ATOM 698 O O . THR A 1 88 ? 11.637 -11.529 -15.091 1.00 95.56 88 THR A O 1
ATOM 701 N N . LYS A 1 89 ? 12.380 -11.688 -17.210 1.00 96.12 89 LYS A N 1
ATOM 702 C CA . LYS A 1 89 ? 13.815 -11.758 -16.905 1.00 96.12 89 LYS A CA 1
ATOM 703 C C . LYS A 1 89 ? 14.427 -10.369 -16.795 1.00 96.12 89 LYS A C 1
ATOM 705 O O . LYS A 1 89 ? 15.212 -10.124 -15.879 1.00 96.12 89 LYS A O 1
ATOM 710 N N . TYR A 1 90 ? 14.071 -9.470 -17.709 1.00 97.56 90 TYR A N 1
ATOM 711 C CA . TYR A 1 90 ? 14.627 -8.124 -17.771 1.00 97.56 90 TYR A CA 1
ATOM 712 C C . TYR A 1 90 ? 13.620 -7.080 -17.287 1.00 97.56 90 TYR A C 1
ATOM 714 O O . TYR A 1 90 ? 12.493 -7.010 -17.766 1.00 97.56 90 TYR A O 1
ATOM 722 N N . GLN A 1 91 ? 14.036 -6.241 -16.338 1.00 96.31 91 GLN A N 1
ATOM 723 C CA . GLN A 1 91 ? 13.243 -5.105 -15.862 1.00 96.31 91 GLN A CA 1
ATOM 724 C C . GLN A 1 91 ? 13.247 -3.953 -16.876 1.00 96.31 91 GLN A C 1
ATOM 726 O O . GLN A 1 91 ? 12.288 -3.189 -16.941 1.00 96.31 91 GLN A O 1
ATOM 731 N N . GLY A 1 92 ? 14.302 -3.827 -17.682 1.00 97.94 92 GLY A N 1
ATOM 732 C CA . GLY A 1 92 ? 14.371 -2.784 -18.695 1.00 97.94 92 GLY A CA 1
ATOM 733 C C . GLY A 1 92 ? 15.658 -2.780 -19.507 1.00 97.94 92 GLY A C 1
ATOM 734 O O . GLY A 1 92 ? 16.559 -3.591 -19.299 1.00 97.94 92 GLY A O 1
ATOM 735 N N . LEU A 1 93 ? 15.731 -1.833 -20.433 1.00 98.50 93 LEU A N 1
ATOM 736 C CA . LEU A 1 93 ? 16.833 -1.598 -21.360 1.00 98.50 93 LEU A CA 1
ATOM 737 C C . LEU A 1 93 ? 17.383 -0.193 -21.126 1.00 98.50 93 LEU A C 1
ATOM 739 O O . LEU A 1 93 ? 16.645 0.778 -21.232 1.00 98.50 93 LEU A O 1
ATOM 743 N N . LYS A 1 94 ? 18.680 -0.063 -20.868 1.00 98.31 94 LYS A N 1
ATOM 744 C CA . LYS A 1 94 ? 19.384 1.215 -20.734 1.00 98.31 94 LYS A CA 1
ATOM 745 C C . LYS A 1 94 ? 20.352 1.409 -21.901 1.00 98.31 94 LYS A C 1
ATOM 747 O O . LYS A 1 94 ? 21.097 0.496 -22.240 1.00 98.31 94 LYS A O 1
ATOM 752 N N . TYR A 1 95 ? 20.404 2.612 -22.460 1.00 98.06 95 TYR A N 1
ATOM 753 C CA . TYR A 1 95 ? 21.394 3.001 -23.471 1.00 98.06 95 TYR A CA 1
ATOM 754 C C . TYR A 1 95 ? 21.689 4.507 -23.402 1.00 98.06 95 TYR A C 1
ATOM 756 O O . TYR A 1 95 ? 20.987 5.253 -22.717 1.00 98.06 95 TYR A O 1
ATOM 764 N N . GLN A 1 96 ? 22.758 4.969 -24.058 1.00 97.25 96 GLN A N 1
ATOM 765 C CA . GLN A 1 96 ? 23.037 6.408 -24.181 1.00 97.25 96 GLN A CA 1
ATOM 766 C C . GLN A 1 96 ? 22.039 7.044 -25.149 1.00 97.25 96 GLN A C 1
ATOM 768 O O . GLN A 1 96 ? 21.887 6.556 -26.262 1.00 97.25 96 GLN A O 1
ATOM 773 N N . SER A 1 97 ? 21.374 8.132 -24.761 1.00 96.00 97 SER A N 1
ATOM 774 C CA . SER A 1 97 ? 20.226 8.658 -25.519 1.00 96.00 97 SER A CA 1
ATOM 775 C C . SER A 1 97 ? 20.566 9.017 -26.969 1.00 96.00 97 SER A C 1
ATOM 777 O O . SER A 1 97 ? 19.799 8.704 -27.870 1.00 96.00 97 SER A O 1
ATOM 779 N N . ASN A 1 98 ? 21.737 9.612 -27.208 1.00 94.88 98 ASN A N 1
ATOM 780 C CA . ASN A 1 98 ? 22.200 9.988 -28.549 1.00 94.88 98 ASN A CA 1
ATOM 781 C C . ASN A 1 98 ? 22.660 8.797 -29.409 1.00 94.88 98 ASN A C 1
ATOM 783 O O . ASN A 1 98 ? 22.876 8.961 -30.604 1.00 94.88 98 ASN A O 1
ATOM 787 N N . MET A 1 99 ? 22.839 7.613 -28.818 1.00 94.06 99 MET A N 1
ATOM 788 C CA . MET A 1 99 ? 23.293 6.415 -29.524 1.00 94.06 99 MET A CA 1
ATOM 789 C C . MET A 1 99 ? 22.193 5.822 -30.410 1.00 94.06 99 MET A C 1
ATOM 791 O O . MET A 1 99 ? 22.500 5.070 -31.328 1.00 94.06 99 MET A O 1
ATOM 795 N N . ALA A 1 100 ? 20.928 6.198 -30.186 1.00 89.25 100 ALA A N 1
ATOM 796 C CA . ALA A 1 100 ? 19.811 5.837 -31.061 1.00 89.25 100 ALA A CA 1
ATOM 797 C C . ALA A 1 100 ? 20.004 6.324 -32.507 1.00 89.25 100 ALA A C 1
ATOM 799 O O . ALA A 1 100 ? 19.547 5.661 -33.433 1.00 89.25 100 ALA A O 1
ATOM 800 N N . ASP A 1 101 ? 20.739 7.423 -32.695 1.00 93.25 101 ASP A N 1
ATOM 801 C CA . ASP A 1 101 ? 21.000 8.023 -34.007 1.00 93.25 101 ASP A CA 1
ATOM 802 C C . ASP A 1 101 ? 22.281 7.487 -34.674 1.00 93.25 101 ASP A C 1
ATOM 804 O O . ASP A 1 101 ? 22.633 7.889 -35.785 1.00 93.25 101 ASP A O 1
ATOM 808 N N . TRP A 1 102 ? 23.035 6.620 -33.991 1.00 94.31 102 TRP A N 1
ATOM 809 C CA . TRP A 1 102 ? 24.309 6.102 -34.496 1.00 94.31 102 TRP A CA 1
ATOM 810 C C . TRP A 1 102 ? 24.086 4.926 -35.457 1.00 94.31 102 TRP A C 1
ATOM 812 O O . TRP A 1 102 ? 23.048 4.268 -35.385 1.00 94.31 102 TRP A O 1
ATOM 822 N N . PRO A 1 103 ? 25.060 4.587 -36.321 1.00 95.62 103 PRO A N 1
ATOM 823 C CA . PRO A 1 103 ? 25.014 3.343 -37.088 1.00 95.62 103 PRO A CA 1
ATOM 824 C C . PRO A 1 103 ? 24.869 2.124 -36.166 1.00 95.62 103 PRO A C 1
ATOM 826 O O . PRO A 1 103 ? 25.519 2.071 -35.120 1.00 95.62 103 PRO A O 1
ATOM 829 N N . ALA A 1 104 ? 24.029 1.155 -36.540 1.00 93.19 104 ALA A N 1
ATOM 830 C CA . ALA A 1 104 ? 23.643 0.009 -35.706 1.00 93.19 104 ALA A CA 1
ATOM 831 C C . ALA A 1 104 ? 24.843 -0.776 -35.142 1.00 93.19 104 ALA A C 1
ATOM 833 O O . ALA A 1 104 ? 24.830 -1.209 -33.993 1.00 93.19 104 ALA A O 1
ATOM 834 N N . GLU A 1 105 ? 25.908 -0.908 -35.927 1.00 93.38 105 GLU A N 1
ATOM 835 C CA . GLU A 1 105 ? 27.164 -1.569 -35.568 1.00 93.38 105 GLU A CA 1
ATOM 836 C C . GLU A 1 105 ? 27.969 -0.837 -34.482 1.00 93.38 105 GLU A C 1
ATOM 838 O O . GLU A 1 105 ? 28.838 -1.429 -33.843 1.00 93.38 105 GLU A O 1
ATOM 843 N N . SER A 1 106 ? 27.685 0.449 -34.276 1.00 95.00 106 SER A N 1
ATOM 844 C CA . SER A 1 106 ? 28.306 1.299 -33.256 1.00 95.00 106 SER A CA 1
ATOM 845 C C . SER A 1 106 ? 27.426 1.458 -32.013 1.00 95.00 106 SER A C 1
ATOM 847 O O . SER A 1 106 ? 27.832 2.123 -31.057 1.00 95.00 106 SER A O 1
ATOM 849 N N . GLN A 1 107 ? 26.229 0.865 -32.011 1.00 97.75 107 GLN A N 1
ATOM 850 C CA . GLN A 1 107 ? 25.304 0.915 -30.887 1.00 97.75 107 GLN A CA 1
ATOM 851 C C . GLN A 1 107 ? 25.620 -0.161 -29.840 1.00 97.75 107 GLN A C 1
ATOM 853 O O . GLN A 1 107 ? 26.143 -1.245 -30.126 1.00 97.75 107 GLN A O 1
ATOM 858 N N . LYS A 1 108 ? 25.298 0.170 -28.589 1.00 97.50 108 LYS A N 1
ATOM 859 C CA . LYS A 1 108 ? 25.403 -0.693 -27.415 1.00 97.50 108 LYS A CA 1
ATOM 860 C C . LYS A 1 108 ? 24.243 -0.426 -26.471 1.00 97.50 108 LYS A C 1
ATOM 862 O O . LYS A 1 108 ? 23.774 0.706 -26.344 1.00 97.50 108 LYS A O 1
ATOM 867 N N . TYR A 1 109 ? 23.834 -1.459 -25.753 1.00 98.00 109 TYR A N 1
ATOM 868 C CA . TYR A 1 109 ? 22.783 -1.354 -24.754 1.00 98.00 109 TYR A CA 1
ATOM 869 C C . TYR A 1 109 ? 23.016 -2.311 -23.589 1.00 98.00 109 TYR A C 1
ATOM 871 O O . TYR A 1 109 ? 23.781 -3.274 -23.676 1.00 98.00 109 TYR A O 1
ATOM 879 N N . HIS A 1 110 ? 22.328 -2.032 -22.488 1.00 98.44 110 HIS A N 1
ATOM 880 C CA . HIS A 1 110 ? 22.412 -2.771 -21.238 1.00 98.44 110 HIS A CA 1
ATOM 881 C C . HIS A 1 110 ? 21.019 -3.238 -20.834 1.00 98.44 110 HIS A C 1
ATOM 883 O O . HIS A 1 110 ? 20.139 -2.413 -20.593 1.00 98.44 110 HIS A O 1
ATOM 889 N N . LEU A 1 111 ? 20.807 -4.546 -20.736 1.00 98.69 111 LEU A N 1
ATOM 890 C CA . LEU A 1 111 ? 19.566 -5.101 -20.199 1.00 98.69 111 LEU A CA 1
ATOM 891 C C . LEU A 1 111 ? 19.698 -5.271 -18.684 1.00 98.69 111 LEU A C 1
ATOM 893 O O . LEU A 1 111 ? 20.636 -5.905 -18.204 1.00 98.69 111 LEU A O 1
ATOM 897 N N . LEU A 1 112 ? 18.775 -4.684 -17.929 1.00 98.38 112 LEU A N 1
ATOM 898 C CA . LEU A 1 112 ? 18.713 -4.779 -16.473 1.00 98.38 112 LEU A CA 1
ATOM 899 C C . LEU A 1 112 ? 17.977 -6.054 -16.063 1.00 98.38 112 LEU A C 1
ATOM 901 O O . LEU A 1 112 ? 16.825 -6.241 -16.450 1.00 98.38 112 LEU A O 1
ATOM 905 N N . LEU A 1 113 ? 18.595 -6.895 -15.236 1.00 97.25 113 LEU A N 1
ATOM 906 C CA . LEU A 1 113 ? 17.947 -8.081 -14.676 1.00 97.25 113 LEU A CA 1
ATOM 907 C C . LEU A 1 113 ? 16.873 -7.711 -13.645 1.00 97.25 113 LEU A C 1
ATOM 909 O O . LEU A 1 113 ? 17.083 -6.864 -12.775 1.00 97.25 113 LEU A O 1
ATOM 913 N N . ARG A 1 114 ? 15.733 -8.407 -13.692 1.00 93.38 114 ARG A N 1
ATOM 914 C CA . ARG A 1 114 ? 14.647 -8.297 -12.710 1.00 93.38 114 ARG A CA 1
ATOM 915 C C . ARG A 1 114 ? 15.010 -9.071 -11.440 1.00 93.38 114 ARG A C 1
ATOM 917 O O . ARG A 1 114 ? 14.583 -10.202 -11.228 1.00 93.38 114 ARG A O 1
ATOM 924 N N . ASN A 1 115 ? 15.835 -8.454 -10.599 1.00 89.38 115 ASN A N 1
ATOM 925 C CA . ASN A 1 115 ? 16.389 -9.055 -9.380 1.00 89.38 115 ASN A CA 1
ATOM 926 C C . ASN A 1 115 ? 16.016 -8.299 -8.090 1.00 89.38 115 ASN A C 1
ATOM 928 O O . ASN A 1 115 ? 16.656 -8.500 -7.062 1.00 89.38 115 ASN A O 1
ATOM 932 N N . GLY A 1 116 ? 15.024 -7.405 -8.151 1.00 86.81 116 GLY A N 1
ATOM 933 C CA . GLY A 1 116 ? 14.627 -6.590 -7.000 1.00 86.81 116 GLY A CA 1
ATOM 934 C C . GLY A 1 116 ? 15.627 -5.484 -6.649 1.00 86.81 116 GLY A C 1
ATOM 935 O O . GLY A 1 116 ? 15.647 -5.025 -5.513 1.00 86.81 116 GLY A O 1
ATOM 936 N N . SER A 1 117 ? 16.455 -5.034 -7.604 1.00 90.00 117 SER A N 1
ATOM 937 C CA . SER A 1 117 ? 17.421 -3.947 -7.370 1.00 90.00 117 SER A CA 1
ATOM 938 C C . SER A 1 117 ? 16.791 -2.634 -6.904 1.00 90.00 117 SER A C 1
ATOM 940 O O . SER A 1 117 ? 17.479 -1.813 -6.304 1.00 90.00 117 SER A O 1
ATOM 942 N N . GLY A 1 118 ? 15.501 -2.412 -7.173 1.00 88.56 118 GLY A N 1
ATOM 943 C CA . GLY A 1 118 ? 14.843 -1.129 -6.925 1.00 88.56 118 GLY A CA 1
ATOM 944 C C . GLY A 1 118 ? 15.409 -0.008 -7.799 1.00 88.56 118 GLY A C 1
ATOM 945 O O . GLY A 1 118 ? 15.389 1.147 -7.388 1.00 88.56 118 GLY A O 1
ATOM 946 N N . PHE A 1 119 ? 15.983 -0.347 -8.960 1.00 93.50 119 PHE A N 1
ATOM 947 C CA . PHE A 1 119 ? 16.533 0.627 -9.897 1.00 93.50 119 PHE A CA 1
ATOM 948 C C . PHE A 1 119 ? 15.441 1.578 -10.396 1.00 93.50 119 PHE A C 1
ATOM 950 O O . PHE A 1 119 ? 14.499 1.150 -11.063 1.00 93.50 119 PHE A O 1
ATOM 957 N N . GLU A 1 120 ? 15.602 2.866 -10.105 1.00 92.56 120 GLU A N 1
ATOM 958 C CA . GLU A 1 120 ? 14.630 3.906 -10.434 1.00 92.56 120 GLU A CA 1
ATOM 959 C C . GLU A 1 120 ? 15.332 5.125 -11.060 1.00 92.56 120 GLU A C 1
ATOM 961 O O . GLU A 1 120 ? 16.023 5.889 -10.374 1.00 92.56 120 GLU A O 1
ATOM 966 N N . PRO A 1 121 ? 15.207 5.317 -12.385 1.00 93.69 121 PRO A N 1
ATOM 967 C CA . PRO A 1 121 ? 15.717 6.499 -13.071 1.00 93.69 121 PRO A CA 1
ATOM 968 C C . PRO A 1 121 ? 14.948 7.772 -12.713 1.00 93.69 121 PRO A C 1
ATOM 970 O O . PRO A 1 121 ? 13.721 7.813 -12.795 1.00 93.69 121 PRO A O 1
ATOM 973 N N . LYS A 1 122 ? 15.668 8.867 -12.444 1.00 92.44 122 LYS A N 1
ATOM 974 C CA . LYS A 1 122 ? 15.055 10.194 -12.288 1.00 92.44 122 LYS A CA 1
ATOM 975 C C . LYS A 1 122 ? 14.788 10.804 -13.661 1.00 92.44 122 LYS A C 1
ATOM 977 O O . LYS A 1 122 ? 15.723 11.254 -14.331 1.00 92.44 122 LYS A O 1
ATOM 982 N N . LYS A 1 123 ? 13.515 10.795 -14.072 1.00 92.25 123 LYS A N 1
ATOM 983 C CA . LYS A 1 123 ? 13.061 11.299 -15.376 1.00 92.25 123 LYS A CA 1
ATOM 984 C C . LYS A 1 123 ? 13.431 12.777 -15.555 1.00 92.25 123 LYS A C 1
ATOM 986 O O . LYS A 1 123 ? 13.146 13.602 -14.691 1.00 92.25 123 LYS A O 1
ATOM 991 N N . VAL A 1 124 ? 14.027 13.109 -16.697 1.00 93.56 124 VAL A N 1
ATOM 992 C CA . VAL A 1 124 ? 14.321 14.481 -17.144 1.00 93.56 124 VAL A CA 1
ATOM 993 C C . VAL A 1 124 ? 13.939 14.638 -18.616 1.00 93.56 124 VAL A C 1
ATOM 995 O O . VAL A 1 124 ? 13.861 13.654 -19.344 1.00 93.56 124 VAL A O 1
ATOM 998 N N . THR A 1 125 ? 13.727 15.872 -19.076 1.00 92.44 125 THR A N 1
ATOM 999 C CA . THR A 1 125 ? 13.352 16.152 -20.476 1.00 92.44 125 THR A CA 1
ATOM 1000 C C . THR A 1 125 ? 14.471 15.834 -21.471 1.00 92.44 125 THR A C 1
ATOM 1002 O O . THR A 1 125 ? 14.198 15.428 -22.592 1.00 92.44 125 THR A O 1
ATOM 1005 N N . SER A 1 126 ? 15.730 16.018 -21.067 1.00 92.06 126 SER A N 1
ATOM 1006 C CA . SER A 1 126 ? 16.912 15.709 -21.876 1.00 92.06 126 SER A CA 1
ATOM 1007 C C . SER A 1 126 ? 17.963 15.060 -20.984 1.00 92.06 126 SER A C 1
ATOM 1009 O O . SER A 1 126 ? 18.576 15.718 -20.141 1.00 92.06 126 SER A O 1
ATOM 1011 N N . GLY A 1 127 ? 18.086 13.738 -21.097 1.00 92.62 127 GLY A N 1
ATOM 1012 C CA . GLY A 1 127 ? 18.950 12.915 -20.253 1.00 92.62 127 GLY A CA 1
ATOM 1013 C C . GLY A 1 127 ? 20.081 12.278 -21.048 1.00 92.62 127 GLY A C 1
ATOM 1014 O O . GLY A 1 127 ? 19.916 11.952 -22.223 1.00 92.62 127 GLY A O 1
ATOM 1015 N N . GLN A 1 128 ? 21.222 12.054 -20.393 1.00 96.44 128 GLN A N 1
ATOM 1016 C CA . GLN A 1 128 ? 22.366 11.358 -20.998 1.00 96.44 128 GLN A CA 1
ATOM 1017 C C . GLN A 1 128 ? 22.022 9.912 -21.387 1.00 96.44 128 GLN A C 1
ATOM 1019 O O . GLN A 1 128 ? 22.561 9.380 -22.359 1.00 96.44 128 GLN A O 1
ATOM 1024 N N . PHE A 1 129 ? 21.131 9.277 -20.628 1.00 97.94 129 PHE A N 1
ATOM 1025 C CA . PHE A 1 129 ? 20.700 7.905 -20.846 1.00 97.94 129 PHE A CA 1
ATOM 1026 C C . PHE A 1 129 ? 19.195 7.839 -21.080 1.00 97.94 129 PHE A C 1
ATOM 1028 O O . PHE A 1 129 ? 18.436 8.645 -20.543 1.00 97.94 129 PHE A O 1
ATOM 1035 N N . THR A 1 130 ? 18.773 6.838 -21.843 1.00 97.94 130 THR A N 1
ATOM 1036 C CA . THR A 1 130 ? 17.374 6.441 -21.984 1.00 97.94 130 THR A CA 1
ATOM 1037 C C . THR A 1 130 ? 17.193 5.063 -21.362 1.00 97.94 130 THR A C 1
ATOM 1039 O O . THR A 1 130 ? 18.050 4.190 -21.516 1.00 97.94 130 THR A O 1
ATOM 1042 N N . TYR A 1 131 ? 16.101 4.894 -20.623 1.00 98.12 131 TYR A N 1
ATOM 1043 C CA . TYR A 1 131 ? 15.671 3.639 -20.028 1.00 98.12 131 TYR A CA 1
ATOM 1044 C C . TYR A 1 131 ? 14.288 3.266 -20.556 1.00 98.12 131 TYR A C 1
ATOM 1046 O O . TYR A 1 131 ? 13.341 4.021 -20.358 1.00 98.12 131 TYR A O 1
ATOM 1054 N N . VAL A 1 132 ? 14.187 2.116 -21.212 1.00 98.00 132 VAL A N 1
ATOM 1055 C CA . VAL A 1 132 ? 12.920 1.492 -21.604 1.00 98.00 132 VAL A CA 1
ATOM 1056 C C . VAL A 1 132 ? 12.552 0.518 -20.500 1.00 98.00 132 VAL A C 1
ATOM 1058 O O . VAL A 1 132 ? 13.276 -0.453 -20.272 1.00 98.00 132 VAL A O 1
ATOM 1061 N N . GLU A 1 133 ? 11.468 0.773 -19.784 1.00 96.88 133 GLU A N 1
ATOM 1062 C CA . GLU A 1 133 ? 11.072 -0.059 -18.649 1.00 96.88 133 GLU A CA 1
ATOM 1063 C C . GLU A 1 133 ? 10.040 -1.103 -19.063 1.00 96.88 133 GLU A C 1
ATOM 1065 O O . GLU A 1 133 ? 9.044 -0.742 -19.666 1.00 96.88 133 GLU A O 1
ATOM 1070 N N . ALA A 1 134 ? 10.219 -2.375 -18.709 1.00 96.88 134 ALA A N 1
ATOM 1071 C CA . ALA A 1 134 ? 9.161 -3.377 -18.837 1.00 96.88 134 ALA A CA 1
ATOM 1072 C C . ALA A 1 134 ? 8.220 -3.288 -17.626 1.00 96.88 134 ALA A C 1
ATOM 1074 O O . ALA A 1 134 ? 8.504 -3.854 -16.559 1.00 96.88 134 ALA A O 1
ATOM 1075 N N . VAL A 1 135 ? 7.107 -2.576 -17.803 1.00 95.06 135 VAL A N 1
ATOM 1076 C CA . VAL A 1 135 ? 6.059 -2.376 -16.792 1.00 95.06 135 VAL A CA 1
ATOM 1077 C C . VAL A 1 135 ? 4.905 -3.334 -17.067 1.00 95.06 135 VAL A C 1
ATOM 1079 O O . VAL A 1 135 ? 4.432 -3.425 -18.197 1.00 95.06 135 VAL A O 1
ATOM 1082 N N . TYR A 1 136 ? 4.442 -4.040 -16.036 1.00 95.88 136 TYR A N 1
ATOM 1083 C CA . TYR A 1 136 ? 3.311 -4.956 -16.147 1.00 95.88 136 TYR A CA 1
ATOM 1084 C C . TYR A 1 136 ? 2.033 -4.301 -15.620 1.00 95.88 136 TYR A C 1
ATOM 1086 O O . TYR A 1 136 ? 1.903 -4.034 -14.429 1.00 95.88 136 TYR A O 1
ATOM 1094 N N . GLN A 1 137 ? 1.076 -4.056 -16.505 1.00 94.69 137 GLN A N 1
ATOM 1095 C CA . GLN A 1 137 ? -0.214 -3.451 -16.191 1.00 94.69 137 GLN A CA 1
ATOM 1096 C C . GLN A 1 137 ? -1.281 -4.539 -16.147 1.00 94.69 137 GLN A C 1
ATOM 1098 O O . GLN A 1 137 ? -1.900 -4.876 -17.156 1.00 94.69 137 GLN A O 1
ATOM 1103 N N . ARG A 1 138 ? -1.487 -5.118 -14.960 1.00 93.81 138 ARG A N 1
ATOM 1104 C CA . ARG A 1 138 ? -2.522 -6.138 -14.753 1.00 93.81 138 ARG A CA 1
ATOM 1105 C C . ARG A 1 138 ? -3.925 -5.602 -15.044 1.00 93.81 138 ARG A C 1
ATOM 1107 O O . ARG A 1 138 ? -4.798 -6.365 -15.446 1.00 93.81 138 ARG A O 1
ATOM 1114 N N . LEU A 1 139 ? -4.124 -4.313 -14.815 1.00 93.25 139 LEU A N 1
ATOM 1115 C CA . LEU A 1 139 ? -5.355 -3.580 -15.059 1.00 93.25 139 LEU A CA 1
ATOM 1116 C C . LEU A 1 139 ? -5.065 -2.421 -16.019 1.00 93.25 139 LEU A C 1
ATOM 1118 O O . LEU A 1 139 ? -3.932 -1.929 -16.041 1.00 93.25 139 LEU A O 1
ATOM 1122 N N . PRO A 1 140 ? -6.066 -1.946 -16.783 1.00 89.12 140 PRO A N 1
ATOM 1123 C CA . PRO A 1 140 ? -5.886 -0.810 -17.675 1.00 89.12 140 PRO A CA 1
ATOM 1124 C C . PRO A 1 140 ? -5.320 0.407 -16.942 1.00 89.12 140 PRO A C 1
ATOM 1126 O O . PRO A 1 140 ? -5.758 0.744 -15.834 1.00 89.12 140 PRO A O 1
ATOM 1129 N N . HIS A 1 141 ? -4.359 1.071 -17.582 1.00 83.19 141 HIS A N 1
ATOM 1130 C CA . HIS A 1 141 ? -3.812 2.326 -17.092 1.00 83.19 141 HIS A CA 1
ATOM 1131 C C . HIS A 1 141 ? -4.901 3.399 -17.063 1.00 83.19 141 HIS A C 1
ATOM 1133 O O . HIS A 1 141 ? -5.565 3.650 -18.069 1.00 83.19 141 HIS A O 1
ATOM 1139 N N . HIS A 1 142 ? -5.041 4.066 -15.923 1.00 72.69 142 HIS A N 1
ATOM 1140 C CA . HIS A 1 142 ? -5.780 5.316 -15.831 1.00 72.69 142 HIS A CA 1
ATOM 1141 C C . HIS A 1 142 ? -4.769 6.437 -15.631 1.00 72.69 142 HIS A C 1
ATOM 1143 O O . HIS A 1 142 ? -3.931 6.361 -14.730 1.00 72.69 142 HIS A O 1
ATOM 1149 N N . GLU A 1 143 ? -4.833 7.469 -16.470 1.00 65.38 143 GLU A N 1
ATOM 1150 C CA . GLU A 1 143 ? -4.128 8.710 -16.165 1.00 65.38 143 GLU A CA 1
ATOM 1151 C C . GLU A 1 143 ? -4.760 9.320 -14.909 1.00 65.38 143 GLU A C 1
ATOM 1153 O O . GLU A 1 143 ? -5.987 9.353 -14.779 1.00 65.38 143 GLU A O 1
ATOM 1158 N N . SER A 1 144 ? -3.931 9.784 -13.973 1.00 58.09 144 SER A N 1
ATOM 1159 C CA . SER A 1 144 ? -4.378 10.350 -12.691 1.00 58.09 144 SER A CA 1
ATOM 1160 C C . SER A 1 144 ? -5.349 11.529 -12.866 1.00 58.09 144 SER A C 1
ATOM 1162 O O . SER A 1 144 ? -6.213 11.747 -12.017 1.00 58.09 144 SER A O 1
ATOM 1164 N N . GLU A 1 145 ? -5.260 12.245 -13.990 1.00 52.28 145 GLU A N 1
ATOM 1165 C CA . GLU A 1 145 ? -6.130 13.372 -14.354 1.00 52.28 145 GLU A CA 1
ATOM 1166 C C . GLU A 1 145 ? -7.513 12.946 -14.887 1.00 52.28 145 GLU A C 1
ATOM 1168 O O . GLU A 1 145 ? -8.453 13.741 -14.873 1.00 52.28 145 GLU A O 1
ATOM 1173 N N . HIS A 1 146 ? -7.665 11.690 -15.321 1.00 56.09 146 HIS A N 1
ATOM 1174 C CA . HIS A 1 146 ? -8.877 11.158 -15.962 1.00 56.09 146 HIS A CA 1
ATOM 1175 C C . HIS A 1 146 ? -9.587 10.078 -15.135 1.00 56.09 146 HIS A C 1
ATOM 1177 O O . HIS A 1 146 ? -10.433 9.344 -15.646 1.00 56.09 146 HIS A O 1
ATOM 1183 N N . VAL A 1 147 ? -9.268 9.991 -13.842 1.00 62.59 147 VAL A N 1
ATOM 1184 C CA . VAL A 1 147 ? -10.005 9.163 -12.883 1.00 62.59 147 VAL A CA 1
ATOM 1185 C C . VAL A 1 147 ? -11.432 9.699 -12.794 1.00 62.59 147 VAL A C 1
ATOM 1187 O O . VAL A 1 147 ? -11.643 10.848 -12.405 1.00 62.59 147 VAL A O 1
ATOM 1190 N N . ASP A 1 148 ? -12.402 8.860 -13.150 1.00 64.75 148 ASP A N 1
ATOM 1191 C CA . ASP A 1 148 ? -13.821 9.171 -13.033 1.00 64.75 148 ASP A CA 1
ATOM 1192 C C . ASP A 1 148 ? -14.142 9.657 -11.611 1.00 64.75 148 ASP A C 1
ATOM 1194 O O . ASP A 1 148 ? -13.986 8.921 -10.630 1.00 64.75 148 ASP A O 1
ATOM 1198 N N . MET A 1 149 ? -14.561 10.922 -11.503 1.00 65.69 149 MET A N 1
ATOM 1199 C CA . MET A 1 149 ? -14.881 11.566 -10.229 1.00 65.69 149 MET A CA 1
ATOM 1200 C C . MET A 1 149 ? -15.977 10.809 -9.474 1.00 65.69 149 MET A C 1
ATOM 1202 O O . MET A 1 149 ? -16.004 10.868 -8.246 1.00 65.69 149 MET A O 1
ATOM 1206 N N . GLU A 1 150 ? -16.837 10.064 -10.175 1.00 70.06 150 GLU A N 1
ATOM 1207 C CA . GLU A 1 150 ? -17.895 9.258 -9.562 1.00 70.06 150 GLU A CA 1
ATOM 1208 C C . GLU A 1 150 ? -17.355 8.069 -8.761 1.00 70.06 150 GLU A C 1
ATOM 1210 O O . GLU A 1 150 ? -18.045 7.581 -7.866 1.00 70.06 150 GLU A O 1
ATOM 1215 N N . ASN A 1 151 ? -16.120 7.630 -9.022 1.00 78.25 151 ASN A N 1
ATOM 1216 C CA . ASN A 1 151 ? -15.525 6.448 -8.399 1.00 78.25 151 ASN A CA 1
ATOM 1217 C C . ASN A 1 151 ? -14.578 6.765 -7.235 1.00 78.25 151 ASN A C 1
ATOM 1219 O O . ASN A 1 151 ? -14.264 5.867 -6.451 1.00 78.25 151 ASN A O 1
ATOM 1223 N N . LYS A 1 152 ? -14.183 8.029 -7.059 1.00 88.38 152 LYS A N 1
ATOM 1224 C CA . LYS A 1 152 ? -13.368 8.466 -5.919 1.00 88.38 152 LYS A CA 1
ATOM 1225 C C . LYS A 1 152 ? -14.150 8.379 -4.612 1.00 88.38 152 LYS A C 1
ATOM 1227 O O . LYS A 1 152 ? -15.350 8.654 -4.599 1.00 88.38 152 LYS A O 1
ATOM 1232 N N . ASP A 1 153 ? -13.494 8.024 -3.514 1.00 90.88 153 ASP A N 1
ATOM 1233 C CA . ASP A 1 153 ? -14.081 8.233 -2.189 1.00 90.88 153 ASP A CA 1
ATOM 1234 C C . ASP A 1 153 ? -14.057 9.733 -1.825 1.00 90.88 153 ASP A C 1
ATOM 1236 O O . ASP A 1 153 ? -13.175 10.471 -2.280 1.00 90.88 153 ASP A O 1
ATOM 1240 N N . PRO A 1 154 ? -15.020 10.225 -1.026 1.00 91.06 154 PRO A N 1
ATOM 1241 C CA . PRO A 1 154 ? -15.156 11.656 -0.756 1.00 91.06 154 PRO A CA 1
ATOM 1242 C C . PRO A 1 154 ? -14.133 12.192 0.258 1.00 91.06 154 PRO A C 1
ATOM 1244 O O . PRO A 1 154 ? -14.209 13.361 0.637 1.00 91.06 154 PRO A O 1
ATOM 1247 N N . HIS A 1 155 ? -13.205 11.361 0.736 1.00 92.00 155 HIS A N 1
ATOM 1248 C CA . HIS A 1 155 ? -12.348 11.686 1.872 1.00 92.00 155 HIS A CA 1
ATOM 1249 C C . HIS A 1 155 ? -10.897 11.917 1.450 1.00 92.00 155 HIS A C 1
ATOM 1251 O O . HIS A 1 155 ? -10.298 12.925 1.832 1.00 92.00 155 HIS A O 1
ATOM 1257 N N . THR A 1 156 ? -10.349 11.012 0.639 1.00 91.06 156 THR A N 1
ATOM 1258 C CA . THR A 1 156 ? -8.911 10.891 0.367 1.00 91.06 156 THR A CA 1
ATOM 1259 C C . THR A 1 156 ? -8.293 12.165 -0.209 1.00 91.06 156 THR A C 1
ATOM 1261 O O . THR A 1 156 ? -7.253 12.602 0.276 1.00 91.06 156 THR A O 1
ATOM 1264 N N . ASP A 1 157 ? -8.953 12.811 -1.177 1.00 90.50 157 ASP A N 1
ATOM 1265 C CA . ASP A 1 157 ? -8.414 13.993 -1.880 1.00 90.50 157 ASP A CA 1
ATOM 1266 C C . ASP A 1 157 ? -8.283 15.230 -0.965 1.00 90.50 157 ASP A C 1
ATOM 1268 O O . ASP A 1 157 ? -7.530 16.152 -1.270 1.00 90.50 157 ASP A O 1
ATOM 1272 N N . SER A 1 158 ? -9.005 15.260 0.161 1.00 91.62 158 SER A N 1
ATOM 1273 C CA . SER A 1 158 ? -8.973 16.369 1.127 1.00 91.62 158 SER A CA 1
ATOM 1274 C C . SER A 1 158 ? -7.976 16.171 2.272 1.00 91.62 158 SER A C 1
ATOM 1276 O O . SER A 1 158 ? -7.764 17.083 3.074 1.00 91.62 158 SER A O 1
ATOM 1278 N N . MET A 1 159 ? -7.379 14.981 2.376 1.00 93.25 159 MET A N 1
ATOM 1279 C CA . MET A 1 159 ? -6.492 14.648 3.482 1.00 93.25 159 MET A CA 1
ATOM 1280 C C . MET A 1 159 ? -5.127 15.318 3.354 1.00 93.25 159 MET A C 1
ATOM 1282 O O . MET A 1 159 ? -4.637 15.625 2.269 1.00 93.25 159 MET A O 1
ATOM 1286 N N . MET A 1 160 ? -4.487 15.496 4.504 1.00 95.00 160 MET A N 1
ATOM 1287 C CA . MET A 1 160 ? -3.119 15.978 4.630 1.00 95.00 160 MET A CA 1
ATOM 1288 C C . MET A 1 160 ? -2.356 15.072 5.592 1.00 95.00 160 MET A C 1
ATOM 1290 O O . MET A 1 160 ? -2.952 14.266 6.312 1.00 95.00 160 MET A O 1
ATOM 1294 N N . TYR A 1 161 ? -1.035 15.209 5.579 1.00 96.19 161 TYR A N 1
ATOM 1295 C CA . TYR A 1 161 ? -0.174 14.622 6.594 1.00 96.19 161 TYR A CA 1
ATOM 1296 C C . TYR A 1 161 ? 0.954 15.592 6.932 1.00 96.19 161 TYR A C 1
ATOM 1298 O O . TYR A 1 161 ? 1.609 16.136 6.036 1.00 96.19 161 TYR A O 1
ATOM 1306 N N . GLN A 1 162 ? 1.166 15.841 8.222 1.00 94.56 162 GLN A N 1
ATOM 1307 C CA . GLN A 1 162 ? 2.159 16.773 8.761 1.00 94.56 162 GLN A CA 1
ATOM 1308 C C . GLN A 1 162 ? 2.065 18.172 8.131 1.00 94.56 162 GLN A C 1
ATOM 1310 O O . GLN A 1 162 ? 3.072 18.803 7.798 1.00 94.56 162 GLN A O 1
ATOM 1315 N N . GLY A 1 163 ? 0.832 18.646 7.926 1.00 93.12 163 GLY A N 1
ATOM 1316 C CA . GLY A 1 163 ? 0.548 19.956 7.333 1.00 93.12 163 GLY A CA 1
ATOM 1317 C C . GLY A 1 163 ? 0.904 20.080 5.847 1.00 93.12 163 GLY A C 1
ATOM 1318 O O . GLY A 1 163 ? 0.968 21.196 5.331 1.00 93.12 163 GLY A O 1
ATOM 1319 N N . LYS A 1 164 ? 1.154 18.963 5.154 1.00 94.88 164 LYS A N 1
ATOM 1320 C CA . LYS A 1 164 ? 1.422 18.930 3.713 1.00 94.88 164 LYS A CA 1
ATOM 1321 C C . LYS A 1 164 ? 0.302 18.205 2.967 1.00 94.88 164 LYS A C 1
ATOM 1323 O O . LYS A 1 164 ? -0.229 17.220 3.488 1.00 94.88 164 LYS A O 1
ATOM 1328 N N . PRO A 1 165 ? -0.029 18.645 1.739 1.00 94.44 165 PRO A N 1
ATOM 1329 C CA . PRO A 1 165 ? -0.885 17.861 0.863 1.00 94.44 165 PRO A CA 1
ATOM 1330 C C . PRO A 1 165 ? -0.218 16.519 0.546 1.00 94.44 165 PRO A C 1
ATOM 1332 O O . PRO A 1 165 ? 1.015 16.410 0.509 1.00 94.44 165 PRO A O 1
ATOM 1335 N N . LEU A 1 166 ? -1.045 15.503 0.325 1.00 94.69 166 LEU A N 1
ATOM 1336 C CA . LEU A 1 166 ? -0.579 14.196 -0.122 1.00 94.69 166 LEU A CA 1
ATOM 1337 C C . LEU A 1 166 ? -0.056 14.291 -1.561 1.00 94.69 166 LEU A C 1
ATOM 1339 O O . LEU A 1 166 ? -0.481 15.159 -2.325 1.00 94.69 166 LEU A O 1
ATOM 1343 N N . GLY A 1 167 ? 0.896 13.424 -1.909 1.00 92.25 167 GLY A N 1
ATOM 1344 C CA . GLY A 1 167 ? 1.376 13.320 -3.287 1.00 92.25 167 GLY A CA 1
ATOM 1345 C C . GLY A 1 167 ? 0.356 12.630 -4.189 1.00 92.25 167 GLY A C 1
ATOM 1346 O O . GLY A 1 167 ? -0.676 12.144 -3.718 1.00 92.25 167 GLY A O 1
ATOM 1347 N N . ASP A 1 168 ? 0.680 12.539 -5.478 1.00 90.00 168 ASP A N 1
ATOM 1348 C CA . ASP A 1 168 ? -0.168 11.842 -6.443 1.00 90.00 168 ASP A CA 1
ATOM 1349 C C . ASP A 1 168 ? -0.425 10.396 -5.989 1.00 90.00 168 ASP A C 1
ATOM 1351 O O . ASP A 1 168 ? 0.524 9.676 -5.656 1.00 90.00 168 ASP A O 1
ATOM 1355 N N . PRO A 1 169 ? -1.692 9.954 -5.939 1.00 91.06 169 PRO A N 1
ATOM 1356 C CA . PRO A 1 169 ? -2.012 8.612 -5.488 1.00 91.06 169 PRO A CA 1
ATOM 1357 C C . PRO A 1 169 ? -1.457 7.558 -6.446 1.00 91.06 169 PRO A C 1
ATOM 1359 O O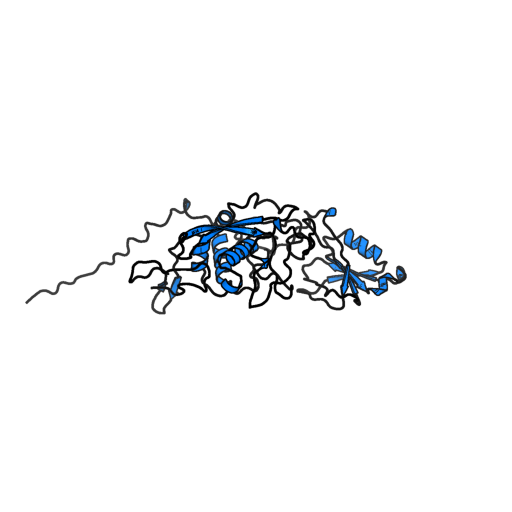 . PRO A 1 169 ? -1.427 7.753 -7.662 1.00 91.06 169 PRO A O 1
ATOM 1362 N N . ARG A 1 170 ? -1.101 6.389 -5.906 1.00 92.50 170 ARG A N 1
ATOM 1363 C CA . ARG A 1 170 ? -0.760 5.220 -6.723 1.00 92.50 170 ARG A CA 1
ATOM 1364 C C . ARG A 1 170 ? -1.981 4.341 -6.934 1.00 92.50 170 ARG A C 1
ATOM 1366 O O . ARG A 1 170 ? -2.762 4.111 -6.008 1.00 92.50 170 ARG A O 1
ATOM 1373 N N . HIS A 1 171 ? -2.098 3.810 -8.145 1.00 93.50 171 HIS A N 1
ATOM 1374 C CA . HIS A 1 171 ? -3.146 2.873 -8.524 1.00 93.50 171 HIS A CA 1
ATOM 1375 C C . HIS A 1 171 ? -2.578 1.449 -8.645 1.00 93.50 171 HIS A C 1
ATOM 1377 O O . HIS A 1 171 ? -1.810 1.183 -9.578 1.00 93.50 171 HIS A O 1
ATOM 1383 N N . PRO A 1 172 ? -2.929 0.532 -7.724 1.00 95.00 172 PRO A N 1
ATOM 1384 C CA . PRO A 1 172 ? -2.414 -0.830 -7.748 1.00 95.00 172 PRO A CA 1
ATOM 1385 C C . PRO A 1 172 ? -2.698 -1.566 -9.067 1.00 95.00 172 PRO A C 1
ATOM 1387 O O . PRO A 1 172 ? -3.838 -1.614 -9.523 1.00 95.00 172 PRO A O 1
ATOM 1390 N N . GLY A 1 173 ? -1.669 -2.153 -9.681 1.00 94.81 173 GLY A N 1
ATOM 1391 C CA . GLY A 1 173 ? -1.785 -2.971 -10.893 1.00 94.81 173 GLY A CA 1
ATOM 1392 C C . GLY A 1 173 ? -1.984 -2.211 -12.202 1.00 94.81 173 GLY A C 1
ATOM 1393 O O . GLY A 1 173 ? -2.159 -2.855 -13.237 1.00 94.81 173 GLY A O 1
ATOM 1394 N N . ARG A 1 174 ? -1.979 -0.872 -12.181 1.00 93.75 174 ARG A N 1
ATOM 1395 C CA . ARG A 1 174 ? -2.246 -0.014 -13.352 1.00 93.75 174 ARG A CA 1
ATOM 1396 C C . ARG A 1 174 ? -0.987 0.599 -13.968 1.00 93.75 174 ARG A C 1
ATOM 1398 O O . ARG A 1 174 ? -1.076 1.514 -14.784 1.00 93.75 174 ARG A O 1
ATOM 1405 N N . GLY A 1 175 ? 0.202 0.137 -13.592 1.00 91.25 175 GLY A N 1
ATOM 1406 C CA . GLY A 1 175 ? 1.478 0.676 -14.070 1.00 91.25 175 GLY A CA 1
ATOM 1407 C C . GLY A 1 175 ? 1.924 1.939 -13.338 1.00 91.25 175 GLY A C 1
ATOM 1408 O O . GLY A 1 175 ? 2.612 2.768 -13.930 1.00 91.25 175 GLY A O 1
ATOM 1409 N N . HIS A 1 176 ? 1.480 2.133 -12.093 1.00 89.06 176 HIS A N 1
ATOM 1410 C CA . HIS A 1 176 ? 1.804 3.303 -11.258 1.00 89.06 176 HIS A CA 1
ATOM 1411 C C . HIS A 1 176 ? 2.887 2.996 -10.211 1.00 89.06 176 HIS A C 1
ATOM 1413 O O . HIS A 1 176 ? 3.003 3.676 -9.191 1.00 89.06 176 HIS A O 1
ATOM 1419 N N . GLY A 1 177 ? 3.679 1.946 -10.430 1.00 88.19 177 GLY A N 1
ATOM 1420 C CA . GLY A 1 177 ? 4.728 1.515 -9.510 1.00 88.19 177 GLY A CA 1
ATOM 1421 C C . GLY A 1 177 ? 4.164 0.984 -8.192 1.00 88.19 177 GLY A C 1
ATOM 1422 O O . GLY A 1 177 ? 4.776 1.175 -7.140 1.00 88.19 177 GLY A O 1
ATOM 1423 N N . CYS A 1 178 ? 2.974 0.384 -8.223 1.00 91.88 178 CYS A N 1
ATOM 1424 C CA . CYS A 1 178 ? 2.310 -0.180 -7.055 1.00 91.88 178 CYS A CA 1
ATOM 1425 C C . CYS A 1 178 ? 1.646 -1.491 -7.459 1.00 91.88 178 CYS A C 1
ATOM 1427 O O . CYS A 1 178 ? 0.697 -1.486 -8.229 1.00 91.88 178 CYS A O 1
ATOM 1429 N N . VAL A 1 179 ? 2.166 -2.617 -6.968 1.00 93.81 179 VAL A N 1
ATOM 1430 C CA . VAL A 1 179 ? 1.604 -3.956 -7.228 1.00 93.81 179 VAL A CA 1
ATOM 1431 C C . VAL A 1 179 ? 1.360 -4.234 -8.723 1.00 93.81 179 VAL A C 1
ATOM 1433 O O . VAL A 1 179 ? 0.379 -4.855 -9.125 1.00 93.81 179 VAL A O 1
ATOM 1436 N N . ASP A 1 180 ? 2.285 -3.771 -9.564 1.00 94.19 180 ASP A N 1
ATOM 1437 C CA . ASP A 1 180 ? 2.291 -3.970 -11.017 1.00 94.19 180 ASP A CA 1
ATOM 1438 C C . ASP A 1 180 ? 2.786 -5.384 -11.353 1.00 94.19 180 ASP A C 1
ATOM 1440 O O . ASP A 1 180 ? 3.868 -5.587 -11.908 1.00 94.19 180 ASP A O 1
ATOM 1444 N N . VAL A 1 181 ? 2.017 -6.383 -10.905 1.00 94.81 181 VAL A N 1
ATOM 1445 C CA . VAL A 1 181 ? 2.358 -7.810 -10.964 1.00 94.81 181 VAL A CA 1
ATOM 1446 C C . VAL A 1 181 ? 1.134 -8.684 -11.294 1.00 94.81 181 VAL A C 1
ATOM 1448 O O . VAL A 1 181 ? -0.007 -8.277 -11.063 1.00 94.81 181 VAL A O 1
ATOM 1451 N N . PRO A 1 182 ? 1.325 -9.907 -11.827 1.00 94.75 182 PRO A N 1
ATOM 1452 C CA . PRO A 1 182 ? 0.222 -10.750 -12.303 1.00 94.75 182 PRO A CA 1
ATOM 1453 C C . PRO A 1 182 ? -0.729 -11.287 -11.232 1.00 94.75 182 PRO A C 1
ATOM 1455 O O . PRO A 1 182 ? -1.909 -11.481 -11.520 1.00 94.75 182 PRO A O 1
ATOM 1458 N N . HIS A 1 183 ? -0.217 -11.538 -10.028 1.00 93.06 183 HIS A N 1
ATOM 1459 C CA . HIS A 1 183 ? -0.939 -12.147 -8.906 1.00 93.06 183 HIS A CA 1
ATOM 1460 C C . HIS A 1 183 ? -1.457 -11.111 -7.899 1.00 93.06 183 HIS A C 1
ATOM 1462 O O . HIS A 1 183 ? -1.722 -11.464 -6.751 1.00 93.06 183 HIS A O 1
ATOM 1468 N N . LEU A 1 184 ? -1.597 -9.848 -8.323 1.00 94.75 184 LEU A N 1
ATOM 1469 C CA . LEU A 1 184 ? -2.264 -8.800 -7.551 1.00 94.75 184 LEU A CA 1
ATOM 1470 C C . LEU A 1 184 ? -3.566 -9.340 -6.944 1.00 94.75 184 LEU A C 1
ATOM 1472 O O . LEU A 1 184 ? -4.392 -9.918 -7.648 1.00 94.75 184 LEU A O 1
ATOM 1476 N N . LYS A 1 185 ? -3.781 -9.123 -5.649 1.00 94.00 185 LYS A N 1
ATOM 1477 C CA . LYS A 1 185 ? -5.030 -9.503 -4.987 1.00 94.00 185 LYS A CA 1
ATOM 1478 C C . LYS A 1 185 ? -5.407 -8.485 -3.922 1.00 94.00 185 LYS A C 1
ATOM 1480 O O . LYS A 1 185 ? -4.553 -7.820 -3.342 1.00 94.00 185 LYS A O 1
ATOM 1485 N N . VAL A 1 186 ? -6.705 -8.355 -3.657 1.00 96.00 186 VAL A N 1
ATOM 1486 C CA . VAL A 1 186 ? -7.157 -7.498 -2.556 1.00 96.00 186 VAL A CA 1
ATOM 1487 C C . VAL A 1 186 ? -6.908 -8.217 -1.237 1.00 96.00 186 VAL A C 1
ATOM 1489 O O . VAL A 1 186 ? -6.209 -7.689 -0.377 1.00 96.00 186 VAL A O 1
ATOM 1492 N N . ILE A 1 187 ? -7.424 -9.443 -1.109 1.00 94.81 187 ILE A N 1
ATOM 1493 C CA . ILE A 1 187 ? -7.238 -10.294 0.067 1.00 94.81 187 ILE A CA 1
ATOM 1494 C C . ILE A 1 187 ? -6.984 -11.747 -0.354 1.00 94.81 187 ILE A C 1
ATOM 1496 O O . ILE A 1 187 ? -7.760 -12.330 -1.117 1.00 94.81 187 ILE A O 1
ATOM 1500 N N . GLY A 1 188 ? -5.910 -12.338 0.155 1.00 90.06 188 GLY A N 1
ATOM 1501 C CA . GLY A 1 188 ? -5.582 -13.746 -0.009 1.00 90.06 188 GLY A CA 1
ATOM 1502 C C . GLY A 1 188 ? -5.577 -14.463 1.335 1.00 90.06 188 GLY A C 1
ATOM 1503 O O . GLY A 1 188 ? -6.596 -14.503 2.046 1.00 90.06 188 GLY A O 1
ATOM 1504 N N . ASP A 1 189 ? -4.427 -15.044 1.658 1.00 88.88 189 ASP A N 1
ATOM 1505 C CA . ASP A 1 189 ? -4.203 -15.786 2.893 1.00 88.88 189 ASP A CA 1
ATOM 1506 C C . ASP A 1 189 ? -3.613 -14.849 3.944 1.00 88.88 189 ASP A C 1
ATOM 1508 O O . ASP A 1 189 ? -2.407 -14.794 4.153 1.00 88.88 189 ASP A O 1
ATOM 1512 N N . ILE A 1 190 ? -4.515 -14.135 4.623 1.00 90.50 190 ILE A N 1
ATOM 1513 C CA . ILE A 1 190 ? -4.197 -13.161 5.673 1.00 90.50 190 ILE A CA 1
ATOM 1514 C C . ILE A 1 190 ? -3.130 -13.690 6.635 1.00 90.50 190 ILE A C 1
ATOM 1516 O O . ILE A 1 190 ? -3.333 -14.694 7.336 1.00 90.50 190 ILE A O 1
ATOM 1520 N N . HIS A 1 191 ? -2.041 -12.936 6.724 1.00 90.12 191 HIS A N 1
ATOM 1521 C CA . HIS A 1 191 ? -0.892 -13.278 7.533 1.00 90.12 191 HIS A CA 1
ATOM 1522 C C . HIS A 1 191 ? -0.337 -12.066 8.305 1.00 90.12 191 HIS A C 1
ATOM 1524 O O . HIS A 1 191 ? -0.271 -10.962 7.763 1.00 90.12 191 HIS A O 1
ATOM 1530 N N . PRO A 1 192 ? 0.163 -12.249 9.547 1.00 91.00 192 PRO A N 1
ATOM 1531 C CA . PRO A 1 192 ? 0.811 -11.175 10.307 1.00 91.00 192 PRO A CA 1
ATOM 1532 C C . PRO A 1 192 ? 1.964 -10.466 9.586 1.00 91.00 192 PRO A C 1
ATOM 1534 O O . PRO A 1 192 ? 2.190 -9.284 9.844 1.00 91.00 192 PRO A O 1
ATOM 1537 N N . ASN A 1 193 ? 2.668 -11.165 8.686 1.00 89.00 193 ASN A N 1
ATOM 1538 C CA . ASN A 1 193 ? 3.775 -10.609 7.892 1.00 89.00 193 ASN A CA 1
ATOM 1539 C C . ASN A 1 193 ? 3.322 -9.849 6.636 1.00 89.00 193 ASN A C 1
ATOM 1541 O O . ASN A 1 193 ? 4.175 -9.288 5.955 1.00 89.00 193 ASN A O 1
ATOM 1545 N N . ASP A 1 194 ? 2.025 -9.797 6.324 1.00 91.19 194 ASP A N 1
ATOM 1546 C CA . ASP A 1 194 ? 1.530 -8.959 5.220 1.00 91.19 194 ASP A CA 1
ATOM 1547 C C . ASP A 1 194 ? 1.654 -7.463 5.534 1.00 91.19 194 ASP A C 1
ATOM 1549 O O . ASP A 1 194 ? 1.500 -6.615 4.660 1.00 91.19 194 ASP A O 1
ATOM 1553 N N . ILE A 1 195 ? 1.899 -7.132 6.801 1.00 93.81 195 ILE A N 1
ATOM 1554 C CA . ILE A 1 195 ? 1.888 -5.771 7.309 1.00 93.81 195 ILE A CA 1
ATOM 1555 C C . ILE A 1 195 ? 3.292 -5.194 7.246 1.00 93.81 195 ILE A C 1
ATOM 1557 O O . ILE A 1 195 ? 4.205 -5.637 7.944 1.00 93.81 195 ILE A O 1
ATOM 1561 N N . SER A 1 196 ? 3.434 -4.137 6.454 1.00 92.38 196 SER A N 1
ATOM 1562 C CA . SER A 1 196 ? 4.676 -3.389 6.316 1.00 92.38 196 SER A CA 1
ATOM 1563 C C . SER A 1 196 ? 4.404 -1.902 6.500 1.00 92.38 196 SER A C 1
ATOM 1565 O O . SER A 1 196 ? 3.807 -1.265 5.636 1.00 92.38 196 SER A O 1
ATOM 1567 N N . GLN A 1 197 ? 4.867 -1.332 7.614 1.00 92.12 197 GLN A N 1
ATOM 1568 C CA . GLN A 1 197 ? 4.573 0.055 7.981 1.00 92.12 197 GLN A CA 1
ATOM 1569 C C . GLN A 1 197 ? 5.029 1.081 6.927 1.00 92.12 197 GLN A C 1
ATOM 1571 O O . GLN A 1 197 ? 6.098 0.976 6.312 1.00 92.12 197 GLN A O 1
ATOM 1576 N N . GLY A 1 198 ? 4.189 2.102 6.750 1.00 92.31 198 GLY A N 1
ATOM 1577 C CA . GLY A 1 198 ? 4.462 3.291 5.952 1.00 92.31 198 GLY A CA 1
ATOM 1578 C C . GLY A 1 198 ? 5.340 4.327 6.650 1.00 92.31 198 GLY A C 1
ATOM 1579 O O . GLY A 1 198 ? 6.287 4.010 7.366 1.00 92.31 198 GLY A O 1
ATOM 1580 N N . THR A 1 199 ? 5.026 5.597 6.406 1.00 92.00 199 THR A N 1
ATOM 1581 C CA . THR A 1 199 ? 5.653 6.760 7.057 1.00 92.00 199 THR A CA 1
ATOM 1582 C C . THR A 1 199 ? 4.836 7.316 8.224 1.00 92.00 199 THR A C 1
ATOM 1584 O O . THR A 1 199 ? 5.289 8.245 8.895 1.00 92.00 199 THR A O 1
ATOM 1587 N N . VAL A 1 200 ? 3.623 6.801 8.430 1.00 95.19 200 VAL A N 1
ATOM 1588 C CA . VAL A 1 200 ? 2.703 7.236 9.487 1.00 95.19 200 VAL A CA 1
ATOM 1589 C C . VAL A 1 200 ? 3.136 6.659 10.839 1.00 95.19 200 VAL A C 1
ATOM 1591 O O . VAL A 1 200 ? 3.627 5.533 10.919 1.00 95.19 200 VAL A O 1
ATOM 1594 N N . GLY A 1 201 ? 2.993 7.446 11.910 1.00 94.06 201 GLY A N 1
ATOM 1595 C CA . GLY A 1 201 ? 3.330 7.082 13.296 1.00 94.06 201 GLY A CA 1
ATOM 1596 C C . GLY A 1 201 ? 2.347 6.109 13.966 1.00 94.06 201 GLY A C 1
ATOM 1597 O O . GLY A 1 201 ? 2.075 6.214 15.161 1.00 94.06 201 GLY A O 1
ATOM 1598 N N . ASP A 1 202 ? 1.799 5.155 13.217 1.00 96.88 202 ASP A N 1
ATOM 1599 C CA . ASP A 1 202 ? 0.675 4.299 13.606 1.00 96.88 202 ASP A CA 1
ATOM 1600 C C . ASP A 1 202 ? 1.076 2.839 13.880 1.00 96.88 202 ASP A C 1
ATOM 1602 O O . ASP A 1 202 ? 0.273 1.911 13.779 1.00 96.88 202 ASP A O 1
ATOM 1606 N N . CYS A 1 203 ? 2.320 2.609 14.310 1.00 96.69 203 CYS A N 1
ATOM 1607 C CA . CYS A 1 203 ? 2.818 1.266 14.627 1.00 96.69 203 CYS A CA 1
ATOM 1608 C C . CYS A 1 203 ? 1.941 0.518 15.649 1.00 96.69 203 CYS A C 1
ATOM 1610 O O . CYS A 1 203 ? 1.846 -0.708 15.599 1.00 96.69 203 CYS A O 1
ATOM 1612 N N . TRP A 1 204 ? 1.263 1.236 16.551 1.00 96.81 204 TRP A N 1
ATOM 1613 C CA . TRP A 1 204 ? 0.280 0.692 17.491 1.00 96.81 204 TRP A CA 1
ATOM 1614 C C . TRP A 1 204 ? -0.927 0.062 16.779 1.00 96.81 204 TRP A C 1
ATOM 1616 O O . TRP A 1 204 ? -1.409 -0.996 17.189 1.00 96.81 204 TRP A O 1
ATOM 1626 N N . LEU A 1 205 ? -1.401 0.693 15.704 1.00 98.19 205 LEU A N 1
ATOM 1627 C CA . LEU A 1 205 ? -2.522 0.234 14.897 1.00 98.19 205 LEU A CA 1
ATOM 1628 C C . LEU A 1 205 ? -2.107 -0.987 14.079 1.00 98.19 205 LEU A C 1
ATOM 1630 O O . LEU A 1 205 ? -2.747 -2.034 14.168 1.00 98.19 205 LEU A O 1
ATOM 1634 N N . LEU A 1 206 ? -1.001 -0.882 13.343 1.00 98.00 206 LEU A N 1
ATOM 1635 C CA . LEU A 1 206 ? -0.500 -1.977 12.514 1.00 98.00 206 LEU A CA 1
ATOM 1636 C C . LEU A 1 206 ? -0.118 -3.207 13.348 1.00 98.00 206 LEU A C 1
ATOM 1638 O O . LEU A 1 206 ? -0.414 -4.332 12.953 1.00 98.00 206 LEU A O 1
ATOM 1642 N N . SER A 1 207 ? 0.428 -3.016 14.554 1.00 97.38 207 SER A N 1
ATOM 1643 C CA . SER A 1 207 ? 0.676 -4.118 15.497 1.00 97.38 207 SER A CA 1
ATOM 1644 C C . SER A 1 207 ? -0.622 -4.792 15.951 1.00 97.38 207 SER A C 1
ATOM 1646 O O . SER A 1 207 ? -0.687 -6.017 16.057 1.00 97.38 207 SER A O 1
ATOM 1648 N N . ALA A 1 208 ? -1.675 -4.011 16.207 1.00 97.88 208 ALA A N 1
ATOM 1649 C CA . ALA A 1 208 ? -2.979 -4.544 16.587 1.00 97.88 208 ALA A CA 1
ATOM 1650 C C . ALA A 1 208 ? -3.643 -5.326 15.445 1.00 97.88 208 ALA A C 1
ATOM 1652 O O . ALA A 1 208 ? -4.202 -6.397 15.695 1.00 97.88 208 ALA A O 1
ATOM 1653 N N . ILE A 1 209 ? -3.546 -4.821 14.210 1.00 98.19 209 ILE A N 1
ATOM 1654 C CA . ILE A 1 209 ? -4.009 -5.500 12.992 1.00 98.19 209 ILE A CA 1
ATOM 1655 C C . ILE A 1 209 ? -3.220 -6.800 12.778 1.00 98.19 209 ILE A C 1
ATOM 1657 O O . ILE A 1 209 ? -3.828 -7.837 12.523 1.00 98.19 209 ILE A O 1
ATOM 1661 N N . SER A 1 210 ? -1.897 -6.778 12.969 1.00 96.62 210 SER A N 1
ATOM 1662 C CA . SER A 1 210 ? -1.027 -7.960 12.864 1.00 96.62 210 SER A CA 1
ATOM 1663 C C . SER A 1 210 ? -1.431 -9.044 13.853 1.00 96.62 210 SER A C 1
ATOM 1665 O O . SER A 1 210 ? -1.699 -10.176 13.453 1.00 96.62 210 SER A O 1
ATOM 1667 N N . ALA A 1 211 ? -1.627 -8.690 15.124 1.00 95.94 211 ALA A N 1
ATOM 1668 C CA . ALA A 1 211 ? -2.140 -9.627 16.119 1.00 95.94 211 ALA A CA 1
ATOM 1669 C C . ALA A 1 211 ? -3.542 -10.155 15.760 1.00 95.94 211 ALA A C 1
ATOM 1671 O O . ALA A 1 211 ? -3.842 -11.325 15.988 1.00 95.94 211 ALA A O 1
ATOM 1672 N N . MET A 1 212 ? -4.411 -9.316 15.184 1.00 95.56 212 MET A N 1
ATOM 1673 C CA . MET A 1 212 ? -5.754 -9.738 14.784 1.00 95.56 212 MET A CA 1
ATOM 1674 C C . MET A 1 212 ? -5.741 -10.684 13.573 1.00 95.56 212 MET A C 1
ATOM 1676 O O . MET A 1 212 ? -6.597 -11.559 13.474 1.00 95.56 212 MET A O 1
ATOM 1680 N N . SER A 1 213 ? -4.761 -10.544 12.679 1.00 94.44 213 SER A N 1
ATOM 1681 C CA . SER A 1 213 ? -4.597 -11.386 11.488 1.00 94.44 213 SER A CA 1
ATOM 1682 C C . SER A 1 213 ? -4.244 -12.846 11.807 1.00 94.44 213 SER A C 1
ATOM 1684 O O . SER A 1 213 ? -4.510 -13.729 10.995 1.00 94.44 213 SER A O 1
ATOM 1686 N N . GLU A 1 214 ? -3.743 -13.135 13.018 1.00 92.31 214 GLU A N 1
ATOM 1687 C CA . GLU A 1 214 ? -3.564 -14.514 13.493 1.00 92.31 214 GLU A CA 1
ATOM 1688 C C . GLU A 1 214 ? -4.897 -15.263 13.634 1.00 92.31 214 GLU A C 1
ATOM 1690 O O . GLU A 1 214 ? -4.894 -16.487 13.721 1.00 92.31 214 GLU A O 1
ATOM 1695 N N . PHE A 1 215 ? -6.031 -14.562 13.706 1.00 91.56 215 PHE A N 1
ATOM 1696 C CA . PHE A 1 215 ? -7.334 -15.147 13.996 1.00 91.56 215 PHE A CA 1
ATOM 1697 C C . PHE A 1 215 ? -8.171 -15.317 12.728 1.00 91.56 215 PHE A C 1
ATOM 1699 O O . PHE A 1 215 ? -8.560 -14.341 12.080 1.00 91.56 215 PHE A O 1
ATOM 1706 N N . ASP A 1 216 ? -8.504 -16.571 12.413 1.00 87.38 216 ASP A N 1
ATOM 1707 C CA . ASP A 1 216 ? -9.241 -16.925 11.199 1.00 87.38 216 ASP A CA 1
ATOM 1708 C C . ASP A 1 216 ? -10.527 -16.106 11.032 1.00 87.38 216 ASP A C 1
ATOM 1710 O O . ASP A 1 216 ? -11.406 -16.078 11.896 1.00 87.38 216 ASP A O 1
ATOM 1714 N N . GLY A 1 217 ? -10.642 -15.440 9.882 1.00 90.94 217 GLY A N 1
ATOM 1715 C CA . GLY A 1 217 ? -11.817 -14.657 9.507 1.00 90.94 217 GLY A CA 1
ATOM 1716 C C . GLY A 1 217 ? -11.939 -13.289 10.183 1.00 90.94 217 GLY A C 1
ATOM 1717 O O . GLY A 1 217 ? -12.804 -12.523 9.769 1.00 90.94 217 GLY A O 1
ATOM 1718 N N . ALA A 1 218 ? -11.083 -12.932 11.149 1.00 95.19 218 ALA A N 1
ATOM 1719 C CA . ALA A 1 218 ? -11.194 -11.658 11.865 1.00 95.19 218 ALA A CA 1
ATOM 1720 C C . ALA A 1 218 ? -11.034 -10.449 10.928 1.00 95.19 218 ALA A C 1
ATOM 1722 O O . ALA A 1 218 ? -11.870 -9.549 10.934 1.00 95.19 218 ALA A O 1
ATOM 1723 N N . ILE A 1 219 ? -10.015 -10.464 10.063 1.00 96.88 219 ILE A N 1
ATOM 1724 C CA . ILE A 1 219 ? -9.823 -9.422 9.042 1.00 96.88 219 ILE A CA 1
ATOM 1725 C C . ILE A 1 219 ? -10.923 -9.502 7.974 1.00 96.88 219 ILE A C 1
ATOM 1727 O O . ILE A 1 219 ? -11.530 -8.486 7.647 1.00 96.88 219 ILE A O 1
ATOM 1731 N N . LYS A 1 220 ? -11.266 -10.706 7.487 1.00 95.69 220 LYS A N 1
ATOM 1732 C CA . LYS A 1 220 ? -12.332 -10.892 6.477 1.00 95.69 220 LYS A CA 1
ATOM 1733 C C . LYS A 1 220 ? -13.679 -10.335 6.953 1.00 95.69 220 LYS A C 1
ATOM 1735 O O . LYS A 1 220 ? -14.423 -9.768 6.160 1.00 95.69 220 LYS A O 1
ATOM 1740 N N . ALA A 1 221 ? -13.978 -10.439 8.248 1.00 96.88 221 ALA A N 1
ATOM 1741 C CA . ALA A 1 221 ? -15.197 -9.899 8.839 1.00 96.88 221 ALA A CA 1
ATOM 1742 C C . ALA A 1 221 ? -15.280 -8.366 8.745 1.00 96.88 221 ALA A C 1
ATOM 1744 O O . ALA A 1 221 ? -16.388 -7.836 8.650 1.00 96.88 221 ALA A O 1
ATOM 1745 N N . LEU A 1 222 ? -14.151 -7.651 8.732 1.00 98.56 222 LEU A N 1
ATOM 1746 C CA . LEU A 1 222 ? -14.130 -6.199 8.519 1.00 98.56 222 LEU A CA 1
ATOM 1747 C C . LEU A 1 222 ? -14.501 -5.836 7.079 1.00 98.56 222 LEU A C 1
ATOM 1749 O O . LEU A 1 222 ? -15.203 -4.858 6.866 1.00 98.56 222 LEU A O 1
ATOM 1753 N N . PHE A 1 223 ? -14.129 -6.668 6.106 1.00 98.38 223 PHE A N 1
ATOM 1754 C CA . PHE A 1 223 ? -14.443 -6.484 4.684 1.00 98.38 223 PHE A CA 1
ATOM 1755 C C . PHE A 1 223 ? -15.760 -7.148 4.247 1.00 98.38 223 PHE A C 1
ATOM 1757 O O . PHE A 1 223 ? -16.029 -7.261 3.057 1.00 98.38 223 PHE A O 1
ATOM 1764 N N . ARG A 1 224 ? -16.615 -7.588 5.182 1.00 97.19 224 ARG A N 1
ATOM 1765 C CA . ARG A 1 224 ? -17.819 -8.401 4.893 1.00 97.19 224 ARG A CA 1
ATOM 1766 C C . ARG A 1 224 ? -18.851 -7.764 3.952 1.00 97.19 224 ARG A C 1
ATOM 1768 O O . ARG A 1 224 ? -19.737 -8.470 3.485 1.00 97.19 224 ARG A O 1
ATOM 1775 N N . LYS A 1 225 ? -18.785 -6.447 3.743 1.00 98.06 225 LYS A N 1
ATOM 1776 C CA . LYS A 1 225 ? -19.658 -5.690 2.828 1.00 98.06 225 LYS A CA 1
ATOM 1777 C C . LYS A 1 225 ? -18.971 -5.302 1.520 1.00 98.06 225 LYS A C 1
ATOM 1779 O O . LYS A 1 225 ? -19.551 -4.584 0.718 1.00 98.06 225 LYS A O 1
ATOM 1784 N N . THR A 1 226 ? -17.736 -5.749 1.323 1.00 97.25 226 THR A N 1
ATOM 1785 C CA . THR A 1 226 ? -17.064 -5.635 0.038 1.00 97.25 226 THR A CA 1
ATOM 1786 C C . THR A 1 226 ? -17.427 -6.840 -0.814 1.00 97.25 226 THR A C 1
ATOM 1788 O O . THR A 1 226 ? -17.055 -7.973 -0.496 1.00 97.25 226 THR A O 1
ATOM 1791 N N . ASP A 1 227 ? -18.131 -6.590 -1.911 1.00 92.44 227 ASP A N 1
ATOM 1792 C CA . ASP A 1 227 ? -18.457 -7.631 -2.875 1.00 92.44 227 ASP A CA 1
ATOM 1793 C C . ASP A 1 227 ? -17.194 -8.145 -3.567 1.00 92.44 227 ASP A C 1
ATOM 1795 O O . ASP A 1 227 ? -16.286 -7.382 -3.891 1.00 92.44 227 ASP A O 1
ATOM 1799 N N . ALA A 1 228 ? -17.138 -9.459 -3.793 1.00 91.56 228 ALA A N 1
ATOM 1800 C CA . ALA A 1 228 ? -16.058 -10.106 -4.537 1.00 91.56 228 ALA A CA 1
ATOM 1801 C C . ALA A 1 228 ? -14.632 -9.777 -4.029 1.00 91.56 228 ALA A C 1
ATOM 1803 O O . ALA A 1 228 ? -13.686 -9.813 -4.807 1.00 91.56 228 ALA A O 1
ATOM 1804 N N . ILE A 1 229 ? -14.443 -9.524 -2.723 1.00 94.56 229 ILE A N 1
ATOM 1805 C CA . ILE A 1 229 ? -13.131 -9.181 -2.125 1.00 94.56 229 ILE A CA 1
ATOM 1806 C C . ILE A 1 229 ? -12.021 -10.210 -2.432 1.00 94.56 229 ILE A C 1
ATOM 1808 O O . ILE A 1 229 ? -10.845 -9.865 -2.486 1.00 94.56 229 ILE A O 1
ATOM 1812 N N . HIS A 1 230 ? -12.385 -11.480 -2.635 1.00 93.69 230 HIS A N 1
ATOM 1813 C CA . HIS A 1 230 ? -11.457 -12.566 -2.976 1.00 93.69 230 HIS A CA 1
ATOM 1814 C C . HIS A 1 230 ? -11.113 -12.646 -4.467 1.00 93.69 230 HIS A C 1
ATOM 1816 O O . HIS A 1 230 ? -10.229 -13.408 -4.855 1.00 93.69 230 HIS A O 1
ATOM 1822 N N . GLU A 1 231 ? -11.828 -11.909 -5.311 1.00 93.69 231 GLU A N 1
ATOM 1823 C CA . GLU A 1 231 ? -11.519 -11.812 -6.728 1.00 93.69 231 GLU A CA 1
ATOM 1824 C C . GLU A 1 231 ? -10.433 -10.760 -6.956 1.00 93.69 231 GLU A C 1
ATOM 1826 O O . GLU A 1 231 ? -10.172 -9.885 -6.127 1.00 93.69 231 GLU A O 1
ATOM 1831 N N . MET A 1 232 ? -9.787 -10.838 -8.115 1.00 91.75 232 MET A N 1
ATOM 1832 C CA . MET A 1 232 ? -8.905 -9.760 -8.530 1.00 91.75 232 MET A CA 1
ATOM 1833 C C . MET A 1 232 ? -9.691 -8.464 -8.748 1.00 91.75 232 MET A C 1
ATOM 1835 O O . MET A 1 232 ? -10.841 -8.534 -9.204 1.00 91.75 232 MET A O 1
ATOM 1839 N N . PRO A 1 233 ? -9.066 -7.297 -8.483 1.00 93.31 233 PRO A N 1
ATOM 1840 C CA . PRO A 1 233 ? -9.686 -6.019 -8.793 1.00 93.31 233 PRO A CA 1
ATOM 1841 C C . PRO A 1 233 ? -10.141 -5.979 -10.256 1.00 93.31 233 PRO A C 1
ATOM 1843 O O . PRO A 1 233 ? -9.516 -6.575 -11.139 1.00 93.31 233 PRO A O 1
ATOM 1846 N N . LYS A 1 234 ? -11.263 -5.310 -10.506 1.00 91.69 234 LYS A N 1
ATOM 1847 C CA . LYS A 1 234 ? -11.844 -5.174 -11.841 1.00 91.69 234 LYS A CA 1
ATOM 1848 C C . LYS A 1 234 ? -11.083 -4.139 -12.663 1.00 91.69 234 LYS A C 1
ATOM 1850 O O . LYS A 1 234 ? -10.331 -3.323 -12.134 1.00 91.69 234 LYS A O 1
ATOM 1855 N N . GLU A 1 235 ? -11.301 -4.179 -13.975 1.00 89.56 235 GLU A N 1
ATOM 1856 C CA . GLU A 1 235 ? -10.680 -3.242 -14.916 1.00 89.56 235 GLU A CA 1
ATOM 1857 C C . GLU A 1 235 ? -11.129 -1.795 -14.689 1.00 89.56 235 GLU A C 1
ATOM 1859 O O . GLU A 1 235 ? -10.318 -0.885 -14.834 1.00 89.56 235 GLU A O 1
ATOM 1864 N N . HIS A 1 236 ? -12.385 -1.575 -14.288 1.00 86.94 236 HIS A N 1
ATOM 1865 C CA . HIS A 1 236 ? -12.846 -0.266 -13.821 1.00 86.94 236 HIS A CA 1
ATOM 1866 C C . HIS A 1 236 ? -12.297 0.043 -12.422 1.00 86.94 236 HIS A C 1
ATOM 1868 O O . HIS A 1 236 ? -11.788 -0.842 -11.736 1.00 86.94 236 HIS A O 1
ATOM 1874 N N . LEU A 1 237 ? -12.409 1.296 -11.981 1.00 86.00 237 LEU A N 1
ATOM 1875 C CA . LEU A 1 237 ? -12.006 1.691 -10.632 1.00 86.00 237 LEU A CA 1
ATOM 1876 C C . LEU A 1 237 ? -12.819 0.922 -9.585 1.00 86.00 237 LEU A C 1
ATOM 1878 O O . LEU A 1 237 ? -14.042 0.806 -9.695 1.00 86.00 237 LEU A O 1
ATOM 1882 N N . ASN A 1 238 ? -12.127 0.372 -8.592 1.00 91.75 238 ASN A N 1
ATOM 1883 C CA . ASN A 1 238 ? -12.732 -0.439 -7.544 1.00 91.75 238 ASN A CA 1
ATOM 1884 C C . ASN A 1 238 ? -13.031 0.404 -6.299 1.00 91.75 238 ASN A C 1
ATOM 1886 O O . ASN A 1 238 ? -12.307 1.350 -5.970 1.00 91.75 238 ASN A O 1
ATOM 1890 N N . ARG A 1 239 ? -14.086 0.010 -5.586 1.00 93.75 239 ARG A N 1
ATOM 1891 C CA . ARG A 1 239 ? -14.431 0.507 -4.256 1.00 93.75 239 ARG A CA 1
ATOM 1892 C C . ARG A 1 239 ? -14.519 -0.649 -3.283 1.00 93.75 239 ARG A C 1
ATOM 1894 O O . ARG A 1 239 ? -14.931 -1.750 -3.646 1.00 93.75 239 ARG A O 1
ATOM 1901 N N . TYR A 1 240 ? -14.166 -0.367 -2.042 1.00 96.75 240 TYR A N 1
ATOM 1902 C CA . TYR A 1 240 ? -14.172 -1.333 -0.961 1.00 96.75 240 TYR A CA 1
ATOM 1903 C C . TYR A 1 240 ? -14.880 -0.738 0.251 1.00 96.75 240 TYR A C 1
ATOM 1905 O O . TYR A 1 240 ? -14.870 0.474 0.464 1.00 96.75 240 TYR A O 1
ATOM 1913 N N . VAL A 1 241 ? -15.496 -1.605 1.047 1.00 98.25 241 VAL A N 1
ATOM 1914 C CA . VAL A 1 241 ? -16.224 -1.237 2.260 1.00 98.25 241 VAL A CA 1
ATOM 1915 C C . VAL A 1 241 ? -15.607 -1.954 3.448 1.00 98.25 241 VAL A C 1
ATOM 1917 O O . VAL A 1 241 ? -15.597 -3.189 3.511 1.00 98.25 241 VAL A O 1
ATOM 1920 N N . VAL A 1 242 ? -15.136 -1.168 4.412 1.00 98.62 242 VAL A N 1
ATOM 1921 C CA . VAL A 1 242 ? -14.595 -1.658 5.680 1.00 98.62 242 VAL A CA 1
ATOM 1922 C C . VAL A 1 242 ? -15.552 -1.282 6.799 1.00 98.62 242 VAL A C 1
ATOM 1924 O O . VAL A 1 242 ? -15.827 -0.107 7.027 1.00 98.62 242 VAL A O 1
ATOM 1927 N N . THR A 1 243 ? -16.054 -2.272 7.528 1.00 98.62 243 THR A N 1
ATOM 1928 C CA . THR A 1 243 ? -16.923 -2.033 8.675 1.00 98.62 243 THR A CA 1
ATOM 1929 C C . THR A 1 243 ? -16.117 -1.984 9.974 1.00 98.62 243 THR A C 1
ATOM 1931 O O . THR A 1 243 ? -15.550 -2.995 10.392 1.00 98.62 243 THR A O 1
ATOM 1934 N N . LEU A 1 244 ? -16.138 -0.834 10.648 1.00 98.50 244 LEU A N 1
ATOM 1935 C CA . LEU A 1 244 ? -15.433 -0.545 11.904 1.00 98.50 244 LEU A CA 1
ATOM 1936 C C . LEU A 1 244 ? -16.422 -0.198 13.023 1.00 98.50 244 LEU A C 1
ATOM 1938 O O . LEU A 1 244 ? -17.609 -0.015 12.767 1.00 98.50 244 LEU A O 1
ATOM 1942 N N . TYR A 1 245 ? -15.957 -0.080 14.265 1.00 97.75 245 TYR A N 1
ATOM 1943 C CA . TYR A 1 245 ? -16.758 0.408 15.389 1.00 97.75 245 TYR A CA 1
ATOM 1944 C C . TYR A 1 245 ? -16.492 1.887 15.669 1.00 97.75 245 TYR A C 1
ATOM 1946 O O . TYR A 1 245 ? -15.348 2.334 15.769 1.00 97.75 245 TYR A O 1
ATOM 1954 N N . ASN A 1 246 ? -17.570 2.651 15.837 1.00 96.12 246 ASN A N 1
ATOM 1955 C CA . ASN A 1 246 ? -17.513 4.047 16.248 1.00 96.12 246 ASN A CA 1
ATOM 1956 C C . ASN A 1 246 ? -17.328 4.140 17.768 1.00 96.12 246 ASN A C 1
ATOM 1958 O O . ASN A 1 246 ? -18.195 3.702 18.515 1.00 96.12 246 ASN A O 1
ATOM 1962 N N . LEU A 1 247 ? -16.222 4.702 18.244 1.00 94.44 247 LEU A N 1
ATOM 1963 C CA . LEU A 1 247 ? -15.944 4.883 19.673 1.00 94.44 247 LEU A CA 1
ATOM 1964 C C . LEU A 1 247 ? -16.477 6.207 20.221 1.00 94.44 247 LEU A C 1
ATOM 1966 O O . LEU A 1 247 ? -16.711 6.301 21.425 1.00 94.44 247 LEU A O 1
ATOM 1970 N N . SER A 1 248 ? -16.682 7.190 19.338 1.00 85.94 248 SER A N 1
ATOM 1971 C CA . SER A 1 248 ? -17.151 8.530 19.687 1.00 85.94 248 SER A CA 1
ATOM 1972 C C . SER A 1 248 ? -18.426 8.499 20.525 1.00 85.94 248 SER A C 1
ATOM 1974 O O . SER A 1 248 ? -19.339 7.715 20.264 1.00 85.94 248 SER A O 1
ATOM 1976 N N . THR A 1 249 ? -18.528 9.418 21.485 1.00 73.69 249 THR A N 1
ATOM 1977 C CA . THR A 1 249 ? -19.665 9.554 22.419 1.00 73.69 249 THR A CA 1
ATOM 1978 C C . THR A 1 249 ? -20.972 10.065 21.796 1.00 73.69 249 THR A C 1
ATOM 1980 O O . THR A 1 249 ? -21.940 10.351 22.504 1.00 73.69 249 THR A O 1
ATOM 1983 N N . SER A 1 250 ? -21.023 10.167 20.468 1.00 75.25 250 SER A N 1
ATOM 1984 C CA . SER A 1 250 ? -22.216 10.524 19.702 1.00 75.25 250 SER A CA 1
ATOM 1985 C C . SER A 1 250 ? -23.320 9.452 19.784 1.00 75.25 250 SER A C 1
ATOM 1987 O O . SER A 1 250 ? -23.147 8.380 20.362 1.00 75.25 250 SER A O 1
ATOM 1989 N N . GLN A 1 251 ? -24.489 9.730 19.188 1.00 70.38 251 GLN A N 1
ATOM 1990 C CA . GLN A 1 251 ? -25.684 8.864 19.253 1.00 70.38 251 GLN A CA 1
ATOM 1991 C C . GLN A 1 251 ? -25.458 7.417 18.762 1.00 70.38 251 GLN A C 1
ATOM 1993 O O . GLN A 1 251 ? -26.262 6.543 19.077 1.00 70.38 251 GLN A O 1
ATOM 1998 N N . ASN A 1 252 ? -24.345 7.149 18.070 1.00 83.31 252 ASN A N 1
ATOM 1999 C CA . ASN A 1 252 ? -23.978 5.839 17.529 1.00 83.31 252 ASN A CA 1
ATOM 2000 C C . ASN A 1 252 ? -22.707 5.257 18.179 1.00 83.31 252 ASN A C 1
ATOM 2002 O O . ASN A 1 252 ? -21.973 4.501 17.539 1.00 83.31 252 ASN A O 1
ATOM 2006 N N . ALA A 1 253 ? -22.404 5.627 19.427 1.00 88.38 253 ALA A N 1
ATOM 2007 C CA . ALA A 1 253 ? -21.287 5.053 20.171 1.00 88.38 253 ALA A CA 1
ATOM 2008 C C . ALA A 1 253 ? -21.394 3.518 20.229 1.00 88.38 253 ALA A C 1
ATOM 2010 O O . ALA A 1 253 ? -22.434 2.958 20.581 1.00 88.38 253 ALA A O 1
ATOM 2011 N N . TRP A 1 254 ? -20.292 2.839 19.931 1.00 93.06 254 TRP A N 1
ATOM 2012 C CA . TRP A 1 254 ? -20.127 1.384 19.880 1.00 93.06 254 TRP A CA 1
ATOM 2013 C C . TRP A 1 254 ? -20.983 0.657 18.840 1.00 93.06 254 TRP A C 1
ATOM 2015 O O . TRP A 1 254 ? -21.094 -0.569 18.887 1.00 93.06 254 TRP A O 1
ATOM 2025 N N . GLN A 1 255 ? -21.564 1.383 17.887 1.00 95.38 255 GLN A N 1
ATOM 2026 C CA . GLN A 1 255 ? -22.198 0.786 16.717 1.00 95.38 255 GLN A CA 1
ATOM 2027 C C . GLN A 1 255 ? -21.193 0.646 15.575 1.00 95.38 255 GLN A C 1
ATOM 2029 O O . GLN A 1 255 ? -20.187 1.357 15.514 1.00 95.38 255 GLN A O 1
ATOM 2034 N N . THR A 1 256 ? -21.474 -0.284 14.667 1.00 97.06 256 THR A N 1
ATOM 2035 C CA . THR A 1 256 ? -20.673 -0.438 13.458 1.00 97.06 256 THR A CA 1
ATOM 2036 C C . THR A 1 256 ? -20.974 0.672 12.460 1.00 97.06 256 THR A C 1
ATOM 2038 O O . THR A 1 256 ? -22.143 0.983 12.234 1.00 97.06 256 THR A O 1
ATOM 2041 N N . VAL A 1 257 ? -19.941 1.192 11.813 1.00 97.19 257 VAL A N 1
ATOM 2042 C CA . VAL A 1 257 ? -20.016 2.126 10.690 1.00 97.19 257 VAL A CA 1
ATOM 2043 C C . VAL A 1 257 ? -19.287 1.527 9.496 1.00 97.19 257 VAL A C 1
ATOM 2045 O O . VAL A 1 257 ? -18.258 0.871 9.659 1.00 97.19 257 VAL A O 1
ATOM 2048 N N . ASP A 1 258 ? -19.837 1.729 8.306 1.00 97.88 258 ASP A N 1
ATOM 2049 C CA . ASP A 1 258 ? -19.205 1.317 7.060 1.00 97.88 258 ASP A CA 1
ATOM 2050 C C . ASP A 1 258 ? -18.421 2.490 6.484 1.00 97.88 258 ASP A C 1
ATOM 2052 O O . ASP A 1 258 ? -18.960 3.585 6.329 1.00 97.88 258 ASP A O 1
ATOM 2056 N N . ILE A 1 259 ? -17.152 2.248 6.181 1.00 98.12 259 ILE A N 1
ATOM 2057 C CA . ILE A 1 259 ? -16.259 3.215 5.559 1.00 98.12 259 ILE A CA 1
ATOM 2058 C C . ILE A 1 259 ? -16.019 2.768 4.123 1.00 98.12 259 ILE A C 1
ATOM 2060 O O . ILE A 1 259 ? -15.450 1.698 3.891 1.00 98.12 259 ILE A O 1
ATOM 2064 N N . GLU A 1 260 ? -16.469 3.581 3.171 1.00 97.19 260 GLU A N 1
ATOM 2065 C CA . GLU A 1 260 ? -16.196 3.379 1.750 1.00 97.19 260 GLU A CA 1
ATOM 2066 C C . GLU A 1 260 ? -14.852 4.005 1.381 1.00 97.19 260 GLU A C 1
ATOM 2068 O O . GLU A 1 260 ? -14.575 5.159 1.714 1.00 97.19 260 GLU A O 1
ATOM 2073 N N . ILE A 1 261 ? -14.028 3.242 0.671 1.00 97.00 261 ILE A N 1
ATOM 2074 C CA . ILE A 1 261 ? -12.733 3.684 0.157 1.00 97.00 261 ILE A CA 1
ATOM 2075 C C . ILE A 1 261 ? -12.624 3.323 -1.318 1.00 97.00 261 ILE A C 1
ATOM 2077 O O . ILE A 1 261 ? -13.107 2.274 -1.748 1.00 97.00 261 ILE A O 1
ATOM 2081 N N . ASP A 1 262 ? -11.954 4.165 -2.094 1.00 95.00 262 ASP A N 1
ATOM 2082 C CA . ASP A 1 262 ? -11.546 3.787 -3.444 1.00 95.00 262 ASP A CA 1
ATOM 2083 C C . ASP A 1 262 ? -10.210 3.023 -3.439 1.00 95.00 262 ASP A C 1
ATOM 2085 O O . ASP A 1 262 ? -9.504 2.949 -2.425 1.00 95.00 262 ASP A O 1
ATOM 2089 N N . GLU A 1 263 ? -9.854 2.457 -4.591 1.00 93.81 263 GLU A N 1
ATOM 2090 C CA . GLU A 1 263 ? -8.644 1.651 -4.775 1.00 93.81 263 GLU A CA 1
ATOM 2091 C C . GLU A 1 263 ? -7.311 2.407 -4.666 1.00 93.81 263 GLU A C 1
ATOM 2093 O O . GLU A 1 263 ? -6.259 1.760 -4.630 1.00 93.81 263 GLU A O 1
ATOM 2098 N N . ARG A 1 264 ? -7.329 3.746 -4.628 1.00 94.25 264 ARG A N 1
ATOM 2099 C CA . ARG A 1 264 ? -6.124 4.582 -4.661 1.00 94.25 264 ARG A CA 1
ATOM 2100 C C . ARG A 1 264 ? -5.401 4.535 -3.325 1.00 94.25 264 ARG A C 1
ATOM 2102 O O . ARG A 1 264 ? -6.022 4.691 -2.269 1.00 94.25 264 ARG A O 1
ATOM 2109 N N . LEU A 1 265 ? -4.080 4.393 -3.373 1.00 95.56 265 LEU A N 1
ATOM 2110 C CA . LEU A 1 265 ? -3.224 4.446 -2.191 1.00 95.56 265 LEU A CA 1
ATOM 2111 C C . LEU A 1 265 ? -2.484 5.782 -2.129 1.00 95.56 265 LEU A C 1
ATOM 2113 O O . LEU A 1 265 ? -1.853 6.206 -3.097 1.00 95.56 265 LEU A O 1
ATOM 2117 N N . CYS A 1 266 ? -2.566 6.440 -0.975 1.00 95.44 266 CYS A N 1
ATOM 2118 C CA . CYS A 1 266 ? -1.934 7.732 -0.739 1.00 95.44 266 CYS A CA 1
ATOM 2119 C C . CYS A 1 266 ? -0.408 7.634 -0.799 1.00 95.44 266 CYS A C 1
ATOM 2121 O O . CYS A 1 266 ? 0.179 6.705 -0.240 1.00 95.44 266 CYS A O 1
ATOM 2123 N N . SER A 1 267 ? 0.236 8.642 -1.386 1.00 94.88 267 SER A N 1
ATOM 2124 C CA . SER A 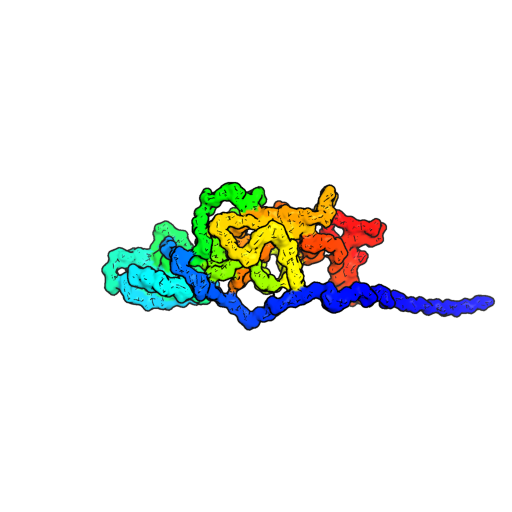1 267 ? 1.691 8.790 -1.395 1.00 94.88 267 SER A CA 1
ATOM 2125 C C . SER A 1 267 ? 2.162 9.961 -0.540 1.00 94.88 267 SER A C 1
ATOM 2127 O O . SER A 1 267 ? 1.414 10.896 -0.245 1.00 94.88 267 SER A O 1
ATOM 2129 N N . THR A 1 268 ? 3.429 9.900 -0.130 1.00 94.75 268 THR A N 1
ATOM 2130 C CA . THR A 1 268 ? 4.111 11.017 0.533 1.00 94.75 268 THR A CA 1
ATOM 2131 C C . THR A 1 268 ? 4.086 12.257 -0.359 1.00 94.75 268 THR A C 1
ATOM 2133 O O . THR A 1 268 ? 3.998 12.148 -1.579 1.00 94.75 268 THR A O 1
ATOM 2136 N N . SER A 1 269 ? 4.193 13.453 0.225 1.00 93.44 269 SER A N 1
ATOM 2137 C CA . SER A 1 269 ? 4.108 14.717 -0.527 1.00 93.44 269 SER A CA 1
ATOM 2138 C C . SER A 1 269 ? 5.161 14.856 -1.640 1.00 93.44 269 SER A C 1
ATOM 2140 O O . SER A 1 269 ? 4.997 15.651 -2.554 1.00 93.44 269 SER A O 1
ATOM 2142 N N . ASP A 1 270 ? 6.276 14.127 -1.535 1.00 90.12 270 ASP A N 1
ATOM 2143 C CA . ASP A 1 270 ? 7.338 14.065 -2.547 1.00 90.12 270 ASP A CA 1
ATOM 2144 C C . ASP A 1 270 ? 7.164 12.918 -3.566 1.00 90.12 270 ASP A C 1
ATOM 2146 O O . ASP A 1 270 ? 8.024 12.731 -4.425 1.00 90.12 270 ASP A O 1
ATOM 2150 N N . GLY A 1 271 ? 6.091 12.127 -3.456 1.00 88.00 271 GLY A N 1
ATOM 2151 C CA . GLY A 1 271 ? 5.773 10.988 -4.323 1.00 88.00 271 GLY A CA 1
ATOM 2152 C C . GLY A 1 271 ? 6.688 9.767 -4.165 1.00 88.00 271 GLY A C 1
ATOM 2153 O O . GLY A 1 271 ? 6.496 8.760 -4.853 1.00 88.00 271 GLY A O 1
ATOM 2154 N N . SER A 1 272 ? 7.676 9.822 -3.265 1.00 84.69 272 SER A N 1
ATOM 2155 C CA . SER A 1 272 ? 8.752 8.825 -3.189 1.00 84.69 272 SER A CA 1
ATOM 2156 C C . SER A 1 272 ? 8.274 7.435 -2.764 1.00 84.69 272 SER A C 1
ATOM 2158 O O . SER A 1 272 ? 8.840 6.431 -3.193 1.00 84.69 272 SER A O 1
ATOM 2160 N N . ARG A 1 273 ? 7.215 7.351 -1.952 1.00 88.94 273 ARG A N 1
ATOM 2161 C CA . ARG A 1 273 ? 6.642 6.084 -1.474 1.00 88.94 273 ARG A CA 1
ATOM 2162 C C . ARG A 1 273 ? 5.161 6.222 -1.139 1.00 88.94 273 ARG A C 1
ATOM 2164 O O . ARG A 1 273 ? 4.605 7.321 -1.152 1.00 88.94 273 ARG A O 1
ATOM 2171 N N . LEU A 1 274 ? 4.510 5.100 -0.840 1.00 95.12 274 LEU A N 1
ATOM 2172 C CA . LEU A 1 274 ? 3.190 5.133 -0.213 1.00 95.12 274 LEU A CA 1
ATOM 2173 C C . LEU A 1 274 ? 3.306 5.710 1.201 1.00 95.12 274 LEU A C 1
ATOM 2175 O O . LEU A 1 274 ? 4.276 5.423 1.913 1.00 95.12 274 LEU A O 1
ATOM 2179 N N . LEU A 1 275 ? 2.317 6.517 1.575 1.00 96.62 275 LEU A N 1
ATOM 2180 C CA . LEU A 1 275 ? 2.202 7.160 2.878 1.00 96.62 275 LEU A CA 1
ATOM 2181 C C . LEU A 1 275 ? 1.935 6.125 3.978 1.00 96.62 275 LEU A C 1
ATOM 2183 O O . LEU A 1 275 ? 2.637 6.095 4.986 1.00 96.62 275 LEU A O 1
ATOM 2187 N N . GLY A 1 276 ? 0.928 5.284 3.757 1.00 96.25 276 GLY A N 1
ATOM 2188 C CA . GLY A 1 276 ? 0.490 4.244 4.678 1.00 96.25 276 GLY A CA 1
ATOM 2189 C C . GLY A 1 276 ? 1.234 2.917 4.519 1.00 96.25 276 GLY A C 1
ATOM 2190 O O . GLY A 1 276 ? 2.294 2.835 3.879 1.00 96.25 276 GLY A O 1
ATOM 2191 N N . CYS A 1 277 ? 0.661 1.873 5.104 1.00 96.88 277 CYS A N 1
ATOM 2192 C CA . CYS A 1 277 ? 1.055 0.482 4.973 1.00 96.88 277 CYS A CA 1
ATOM 2193 C C . CYS A 1 277 ? 1.330 0.127 3.505 1.00 96.88 277 CYS A C 1
ATOM 2195 O O . CYS A 1 277 ? 0.587 0.501 2.593 1.00 96.88 277 CYS A O 1
ATOM 2197 N N . GLN A 1 278 ? 2.437 -0.570 3.274 1.00 95.25 278 GLN A N 1
ATOM 2198 C CA . GLN A 1 278 ? 2.819 -1.048 1.952 1.00 95.25 278 GLN A CA 1
ATOM 2199 C C . GLN A 1 278 ? 2.073 -2.353 1.638 1.00 95.25 278 GLN A C 1
ATOM 2201 O O . GLN A 1 278 ? 1.801 -3.122 2.562 1.00 95.25 278 GLN A O 1
ATOM 2206 N N . PRO A 1 279 ? 1.782 -2.630 0.355 1.00 95.44 279 PRO A N 1
ATOM 2207 C CA . PRO A 1 279 ? 1.295 -3.936 -0.067 1.00 95.44 279 PRO A CA 1
ATOM 2208 C C . PRO A 1 279 ? 2.224 -5.050 0.416 1.00 95.44 279 PRO A C 1
ATOM 2210 O O . PRO A 1 279 ? 3.439 -4.842 0.513 1.00 95.44 279 PRO A O 1
ATOM 2213 N N . SER A 1 280 ? 1.659 -6.225 0.689 1.00 93.38 280 SER A N 1
ATOM 2214 C CA . SER A 1 280 ? 2.458 -7.370 1.128 1.00 93.38 280 SER A CA 1
ATOM 2215 C C . SER A 1 280 ? 3.429 -7.830 0.035 1.00 93.38 280 SER A C 1
ATOM 2217 O O . SER A 1 280 ? 3.281 -7.497 -1.146 1.00 93.38 280 SER A O 1
ATOM 2219 N N . GLU A 1 281 ? 4.418 -8.647 0.408 1.00 87.81 281 GLU A N 1
ATOM 2220 C CA . GLU A 1 281 ? 5.336 -9.232 -0.578 1.00 87.81 281 GLU A CA 1
ATOM 2221 C C . GLU A 1 281 ? 4.605 -10.119 -1.609 1.00 87.81 281 GLU A C 1
ATOM 2223 O O . GLU A 1 281 ? 5.034 -10.189 -2.760 1.00 87.81 281 GLU A O 1
ATOM 2228 N N . ASP A 1 282 ? 3.480 -10.737 -1.223 1.00 89.69 282 ASP A N 1
ATOM 2229 C CA . ASP A 1 282 ? 2.577 -11.523 -2.087 1.00 89.69 282 ASP A CA 1
ATOM 2230 C C . ASP A 1 282 ? 1.479 -10.656 -2.736 1.00 89.69 282 ASP A C 1
ATOM 2232 O O . ASP A 1 282 ? 0.403 -11.134 -3.099 1.00 89.69 282 ASP A O 1
ATOM 2236 N N . ALA A 1 283 ? 1.737 -9.356 -2.898 1.00 93.44 283 ALA A N 1
ATOM 2237 C CA . ALA A 1 283 ? 0.874 -8.456 -3.658 1.00 93.44 283 ALA A CA 1
ATOM 2238 C C . ALA A 1 283 ? -0.562 -8.334 -3.106 1.00 93.44 283 ALA A C 1
ATOM 2240 O O . ALA A 1 283 ? -1.499 -8.091 -3.875 1.00 93.44 283 ALA A O 1
ATOM 2241 N N . GLU A 1 284 ? -0.737 -8.491 -1.787 1.00 95.19 284 GLU A N 1
ATOM 2242 C CA . GLU A 1 284 ? -2.015 -8.283 -1.103 1.00 95.19 284 GLU A CA 1
ATOM 2243 C C . GLU A 1 284 ? -2.195 -6.823 -0.669 1.00 95.19 284 GLU A C 1
ATOM 2245 O O . GLU A 1 284 ? -1.254 -6.173 -0.207 1.00 95.19 284 GLU A O 1
ATOM 2250 N N . LEU A 1 285 ? -3.423 -6.310 -0.786 1.00 97.56 285 LEU A N 1
ATOM 2251 C CA . LEU A 1 285 ? -3.758 -4.904 -0.515 1.00 97.56 285 LEU A CA 1
ATOM 2252 C C . LEU A 1 285 ? -4.583 -4.686 0.760 1.00 97.56 285 LEU A C 1
ATOM 2254 O O . LEU A 1 285 ? -4.816 -3.541 1.154 1.00 97.56 285 LEU A O 1
ATOM 2258 N N . TRP A 1 286 ? -5.047 -5.757 1.408 1.00 97.81 286 TRP A N 1
ATOM 2259 C CA . TRP A 1 286 ? -6.004 -5.677 2.513 1.00 97.81 286 TRP A CA 1
ATOM 2260 C C . TRP A 1 286 ? -5.511 -4.787 3.660 1.00 97.81 286 TRP A C 1
ATOM 2262 O O . TRP A 1 286 ? -6.305 -4.047 4.237 1.00 97.81 286 TRP A O 1
ATOM 2272 N N . ALA A 1 287 ? -4.212 -4.820 3.974 1.00 98.00 287 ALA A N 1
ATOM 2273 C CA . ALA A 1 287 ? -3.638 -4.031 5.059 1.00 98.00 287 ALA A CA 1
ATOM 2274 C C . ALA A 1 287 ? -3.622 -2.533 4.714 1.00 98.00 287 ALA A C 1
ATOM 2276 O O . ALA A 1 287 ? -4.022 -1.715 5.542 1.00 98.00 287 ALA A O 1
ATOM 2277 N N . CYS A 1 288 ? -3.255 -2.184 3.475 1.00 98.38 288 CYS A N 1
ATOM 2278 C CA . CYS A 1 288 ? -3.300 -0.813 2.959 1.00 98.38 288 CYS A CA 1
ATOM 2279 C C . CYS A 1 288 ? -4.718 -0.237 3.029 1.00 98.38 288 CYS A C 1
ATOM 2281 O O . CYS A 1 288 ? -4.934 0.886 3.480 1.00 98.38 288 CYS A O 1
ATOM 2283 N N . TYR A 1 289 ? -5.700 -1.024 2.592 1.00 98.56 289 TYR A N 1
ATOM 2284 C CA . TYR A 1 289 ? -7.100 -0.616 2.560 1.00 98.56 289 TYR A CA 1
ATOM 2285 C C . TYR A 1 289 ? -7.729 -0.518 3.949 1.00 98.56 289 TYR A C 1
ATOM 2287 O O . TYR A 1 289 ? -8.474 0.425 4.218 1.00 98.56 289 TYR A O 1
ATOM 2295 N N . LEU A 1 290 ? -7.392 -1.434 4.858 1.00 98.75 290 LEU A N 1
ATOM 2296 C CA . LEU A 1 290 ? -7.850 -1.367 6.243 1.00 98.75 290 LEU A CA 1
ATOM 2297 C C . LEU A 1 290 ? -7.307 -0.122 6.955 1.00 98.75 290 LEU A C 1
ATOM 2299 O O . LEU A 1 290 ? -8.066 0.590 7.608 1.00 98.75 290 LEU A O 1
ATOM 2303 N N . GLU A 1 291 ? -6.017 0.171 6.803 1.00 98.62 291 GLU A N 1
ATOM 2304 C CA . GLU A 1 291 ? -5.396 1.361 7.391 1.00 98.62 291 GLU A CA 1
ATOM 2305 C C . GLU A 1 291 ? -5.985 2.656 6.801 1.00 98.62 291 GLU A C 1
ATOM 2307 O O . GLU A 1 291 ? -6.385 3.537 7.562 1.00 98.62 291 GLU A O 1
ATOM 2312 N N . LYS A 1 292 ? -6.172 2.736 5.472 1.00 98.50 292 LYS A N 1
ATOM 2313 C CA . LYS A 1 292 ? -6.848 3.870 4.809 1.00 98.50 292 LYS A CA 1
ATOM 2314 C C . LYS A 1 292 ? -8.253 4.113 5.372 1.00 98.50 292 LYS A C 1
ATOM 2316 O O . LYS A 1 292 ? -8.603 5.250 5.687 1.00 98.50 292 LYS A O 1
ATOM 2321 N N . ALA A 1 293 ? -9.055 3.060 5.536 1.00 98.62 293 ALA A N 1
ATOM 2322 C CA . ALA A 1 293 ? -10.390 3.175 6.121 1.00 98.62 293 ALA A CA 1
ATOM 2323 C C . ALA A 1 293 ? -10.351 3.675 7.576 1.00 98.62 293 ALA A C 1
ATOM 2325 O O . ALA A 1 293 ? -11.193 4.476 7.983 1.00 98.62 293 ALA A O 1
ATOM 2326 N N . ILE A 1 294 ? -9.359 3.246 8.361 1.00 98.44 294 ILE A N 1
ATOM 2327 C CA . ILE A 1 294 ? -9.181 3.707 9.744 1.00 98.44 294 ILE A CA 1
ATOM 2328 C C . ILE A 1 294 ? -8.712 5.164 9.784 1.00 98.44 294 ILE A C 1
ATOM 2330 O O . ILE A 1 294 ? -9.207 5.922 10.614 1.00 98.44 294 ILE A O 1
ATOM 2334 N N . ALA A 1 295 ? -7.849 5.595 8.860 1.00 98.12 295 ALA A N 1
ATOM 2335 C CA . ALA A 1 295 ? -7.472 7.001 8.721 1.00 98.12 295 ALA A CA 1
ATOM 2336 C C . ALA A 1 295 ? -8.709 7.874 8.454 1.00 98.12 295 ALA A C 1
ATOM 2338 O O . ALA A 1 295 ? -8.918 8.871 9.143 1.00 98.12 295 ALA A O 1
ATOM 2339 N N . ILE A 1 296 ? -9.585 7.463 7.528 1.00 97.94 296 ILE A N 1
ATOM 2340 C CA . ILE A 1 296 ? -10.871 8.133 7.265 1.00 97.94 296 ILE A CA 1
ATOM 2341 C C . ILE A 1 296 ? -11.739 8.177 8.527 1.00 97.94 296 ILE A C 1
ATOM 2343 O O . ILE A 1 296 ? -12.222 9.244 8.905 1.00 97.94 296 ILE A O 1
ATOM 2347 N N . HIS A 1 297 ? -11.898 7.042 9.211 1.00 97.19 297 HIS A N 1
ATOM 2348 C CA . HIS A 1 297 ? -12.726 6.922 10.417 1.00 97.19 297 HIS A CA 1
ATOM 2349 C C . HIS A 1 297 ? -12.231 7.779 11.594 1.00 97.19 297 HIS A C 1
ATOM 2351 O O . HIS A 1 297 ? -13.031 8.289 12.384 1.00 97.19 297 HIS A O 1
ATOM 2357 N N . CYS A 1 298 ? -10.915 7.962 11.706 1.00 96.50 298 CYS A N 1
ATOM 2358 C CA . CYS A 1 298 ? -10.281 8.818 12.710 1.00 96.50 298 CYS A CA 1
ATOM 2359 C C . CYS A 1 298 ? -10.292 10.308 12.332 1.00 96.50 298 CYS A C 1
ATOM 2361 O O . CYS A 1 298 ? -10.099 11.151 13.210 1.00 96.50 298 CYS A O 1
ATOM 2363 N N . GLY A 1 299 ? -10.569 10.642 11.067 1.00 95.50 299 GLY A N 1
ATOM 2364 C CA . GLY A 1 299 ? -10.639 12.015 10.560 1.00 95.50 299 GLY A CA 1
ATOM 2365 C C . GLY A 1 299 ? -9.390 12.498 9.815 1.00 95.50 299 GLY A C 1
ATOM 2366 O O . GLY A 1 299 ? -9.277 13.692 9.552 1.00 95.50 299 GLY A O 1
ATOM 2367 N N . GLY A 1 300 ? -8.467 11.603 9.465 1.00 96.31 300 GLY A N 1
ATOM 2368 C CA . GLY A 1 300 ? -7.272 11.893 8.673 1.00 96.31 300 GLY A CA 1
ATOM 2369 C C . GLY A 1 300 ? -6.053 11.079 9.106 1.00 96.31 300 GLY A C 1
ATOM 2370 O O . GLY A 1 300 ? -6.048 10.438 10.153 1.00 96.31 300 GLY A O 1
ATOM 2371 N N . TRP A 1 301 ? -4.991 11.131 8.301 1.00 97.12 301 TRP A N 1
ATOM 2372 C CA . TRP A 1 301 ? -3.729 10.435 8.581 1.00 97.12 301 TRP A CA 1
ATOM 2373 C C . TRP A 1 301 ? -3.005 10.976 9.815 1.00 97.12 301 TRP A C 1
ATOM 2375 O O . TRP A 1 301 ? -2.450 10.198 10.586 1.00 97.12 301 TRP A O 1
ATOM 2385 N N . ASP A 1 302 ? -3.054 12.295 10.032 1.00 95.69 302 ASP A N 1
ATOM 2386 C CA . ASP A 1 302 ? -2.444 12.939 11.202 1.00 95.69 302 ASP A CA 1
ATOM 2387 C C . ASP A 1 302 ? -3.042 12.451 12.522 1.00 95.69 302 ASP A C 1
ATOM 2389 O O . ASP A 1 302 ? -2.360 12.482 13.535 1.00 95.69 302 ASP A O 1
ATOM 2393 N N . GLU A 1 303 ? -4.280 11.953 12.514 1.00 95.94 303 GLU A N 1
ATOM 2394 C CA . GLU A 1 303 ? -4.979 11.466 13.706 1.00 95.94 303 GLU A CA 1
ATOM 2395 C C . GLU A 1 303 ? -4.491 10.085 14.156 1.00 95.94 303 GLU A C 1
ATOM 2397 O O . GLU A 1 303 ? -4.822 9.651 15.255 1.00 95.94 303 GLU A O 1
ATOM 2402 N N . LEU A 1 304 ? -3.718 9.377 13.327 1.00 96.81 304 LEU A N 1
ATOM 2403 C CA . LEU A 1 304 ? -3.203 8.047 13.654 1.00 96.81 304 LEU A CA 1
ATOM 2404 C C . LEU A 1 304 ? -1.852 8.079 14.384 1.00 96.81 304 LEU A C 1
ATOM 2406 O O . LEU A 1 304 ? -1.405 7.034 14.864 1.00 96.81 304 LEU A O 1
ATOM 2410 N N . ASP A 1 305 ? -1.209 9.247 14.485 1.00 92.56 305 ASP A N 1
ATOM 2411 C CA . ASP A 1 305 ? 0.081 9.385 15.165 1.00 92.56 305 ASP A CA 1
ATOM 2412 C C . ASP A 1 305 ? -0.078 9.201 16.681 1.00 92.56 305 ASP A C 1
ATOM 2414 O O . ASP A 1 305 ? -0.804 9.948 17.339 1.00 92.56 305 ASP A O 1
ATOM 2418 N N . GLY A 1 306 ? 0.595 8.190 17.232 1.00 86.62 306 GLY A N 1
ATOM 2419 C CA . GLY A 1 306 ? 0.562 7.878 18.659 1.00 86.62 306 GLY A CA 1
ATOM 2420 C C . GLY A 1 306 ? -0.757 7.254 19.135 1.00 86.62 306 GLY A C 1
ATOM 2421 O O . GLY A 1 306 ? -1.836 7.834 19.061 1.00 86.62 306 GLY A O 1
ATOM 2422 N N . GLY A 1 307 ? -0.672 6.053 19.707 1.00 93.19 307 GLY A N 1
ATOM 2423 C CA . GLY A 1 307 ? -1.829 5.334 20.234 1.00 93.19 307 GLY A CA 1
ATOM 2424 C C . GLY A 1 307 ? -1.445 4.016 20.901 1.00 93.19 307 GLY A C 1
ATOM 2425 O O . GLY A 1 307 ? -0.269 3.727 21.119 1.00 93.19 307 GLY A O 1
ATOM 2426 N N . HIS A 1 308 ? -2.447 3.200 21.233 1.00 94.75 308 HIS A N 1
ATOM 2427 C CA . HIS A 1 308 ? -2.260 1.917 21.917 1.00 94.75 308 HIS A CA 1
ATOM 2428 C C . HIS A 1 308 ? -3.030 0.803 21.212 1.00 94.75 308 HIS A C 1
ATOM 2430 O O . HIS A 1 308 ? -4.181 1.006 20.827 1.00 94.75 308 HIS A O 1
ATOM 2436 N N . CYS A 1 309 ? -2.465 -0.408 21.126 1.00 96.62 309 CYS A N 1
ATOM 2437 C CA . CYS A 1 309 ? -3.130 -1.552 20.482 1.00 96.62 309 CYS A CA 1
ATOM 2438 C C . CYS A 1 309 ? -4.542 -1.817 21.036 1.00 96.62 309 CYS A C 1
ATOM 2440 O O . CYS A 1 309 ? -5.448 -2.191 20.299 1.00 96.62 309 CYS A O 1
ATOM 2442 N N . THR A 1 310 ? -4.755 -1.562 22.330 1.00 96.00 310 THR A N 1
ATOM 2443 C CA . THR A 1 310 ? -6.065 -1.691 22.980 1.00 96.00 310 THR A CA 1
ATOM 2444 C C . THR A 1 310 ? -7.097 -0.685 22.460 1.00 96.00 310 THR A C 1
ATOM 2446 O O . THR A 1 310 ? -8.290 -0.973 22.481 1.00 96.00 310 THR A O 1
ATOM 2449 N N . HIS A 1 311 ? -6.687 0.490 21.978 1.00 96.56 311 HIS A N 1
ATOM 2450 C CA . HIS A 1 311 ? -7.570 1.421 21.267 1.00 96.56 311 HIS A CA 1
ATOM 2451 C C . HIS A 1 311 ? -7.937 0.871 19.886 1.00 96.56 311 HIS A C 1
ATOM 2453 O O . HIS A 1 311 ? -9.110 0.837 19.525 1.00 96.56 311 HIS A O 1
ATOM 2459 N N . ALA A 1 312 ? -6.959 0.323 19.159 1.00 97.75 312 ALA A N 1
ATOM 2460 C CA . ALA A 1 312 ? -7.175 -0.224 17.818 1.00 97.75 312 ALA A CA 1
ATOM 2461 C C . ALA A 1 312 ? -8.126 -1.417 17.870 1.00 97.75 312 ALA A C 1
ATOM 2463 O O . ALA A 1 312 ? -9.095 -1.474 17.119 1.00 97.75 312 ALA A O 1
ATOM 2464 N N . TRP A 1 313 ? -7.929 -2.340 18.814 1.00 97.94 313 TRP A N 1
ATOM 2465 C CA . TRP A 1 313 ? -8.836 -3.472 18.984 1.00 97.94 313 TRP A CA 1
ATOM 2466 C C . TRP A 1 313 ? -10.266 -3.048 19.324 1.00 97.94 313 TRP A C 1
ATOM 2468 O O . TRP A 1 313 ? -11.190 -3.746 18.918 1.00 97.94 313 TRP A O 1
ATOM 2478 N N . ARG A 1 314 ? -10.497 -1.910 19.993 1.00 97.25 314 ARG A N 1
ATOM 2479 C CA . ARG A 1 314 ? -11.863 -1.382 20.184 1.00 97.25 314 ARG A CA 1
ATOM 2480 C C . ARG A 1 314 ? -12.495 -0.985 18.855 1.00 97.25 314 ARG A C 1
ATOM 2482 O O . ARG A 1 314 ? -13.631 -1.374 18.608 1.00 97.25 314 ARG A O 1
ATOM 2489 N N . ILE A 1 315 ? -11.754 -0.282 17.997 1.00 97.75 315 ILE A N 1
ATOM 2490 C CA . ILE A 1 315 ? -12.212 0.106 16.652 1.00 97.75 315 ILE A CA 1
ATOM 2491 C C . ILE A 1 315 ? -12.482 -1.137 15.792 1.00 97.75 315 ILE A C 1
ATOM 2493 O O . ILE A 1 315 ? -13.495 -1.206 15.101 1.00 97.75 315 ILE A O 1
ATOM 2497 N N . LEU A 1 316 ? -11.603 -2.138 15.854 1.00 98.31 316 LEU A N 1
ATOM 2498 C CA . LEU A 1 316 ? -11.680 -3.335 15.011 1.00 98.31 316 LEU A CA 1
ATOM 2499 C C . LEU A 1 316 ? -12.739 -4.342 15.496 1.00 98.31 316 LEU A C 1
ATOM 2501 O O . LEU A 1 316 ? -13.381 -5.002 14.688 1.00 98.31 316 LEU A O 1
ATOM 2505 N N . THR A 1 317 ? -12.935 -4.485 16.810 1.00 97.06 317 THR A N 1
ATOM 2506 C CA . THR A 1 317 ? -13.743 -5.582 17.387 1.00 97.06 317 THR A CA 1
ATOM 2507 C C . THR A 1 317 ? -14.995 -5.128 18.130 1.00 97.06 317 THR A C 1
ATOM 2509 O O . THR A 1 317 ? -15.848 -5.957 18.444 1.00 97.06 317 THR A O 1
ATOM 2512 N N . GLY A 1 318 ? -15.099 -3.845 18.485 1.00 95.88 318 GLY A N 1
ATOM 2513 C CA . GLY A 1 318 ? -16.186 -3.320 19.315 1.00 95.88 318 GLY A CA 1
ATOM 2514 C C . GLY A 1 318 ? -16.140 -3.758 20.780 1.00 95.88 318 GLY A C 1
ATOM 2515 O O . GLY A 1 318 ? -17.030 -3.405 21.554 1.00 95.88 318 GLY A O 1
ATOM 2516 N N . CYS A 1 319 ? -15.120 -4.517 21.190 1.00 95.00 319 CYS A N 1
ATOM 2517 C CA . CYS A 1 319 ? -14.965 -4.985 22.562 1.00 95.00 319 CYS A CA 1
ATOM 2518 C C . CYS A 1 319 ? -14.453 -3.852 23.464 1.00 95.00 319 CYS A C 1
ATOM 2520 O O . CYS A 1 319 ? -13.325 -3.382 23.289 1.00 95.00 319 CYS A O 1
ATOM 2522 N N . LYS A 1 320 ? -15.271 -3.435 24.441 1.00 92.25 320 LYS A N 1
ATOM 2523 C CA . LYS A 1 320 ? -14.965 -2.350 25.394 1.00 92.25 320 LYS A CA 1
ATOM 2524 C C . LYS A 1 320 ? -13.861 -2.750 26.370 1.00 92.25 320 LYS A C 1
ATOM 2526 O O . LYS A 1 320 ? -12.989 -1.940 26.709 1.00 92.25 320 LYS A O 1
ATOM 2531 N N . GLU A 1 321 ? -13.906 -4.011 26.782 1.00 94.00 321 GLU A N 1
ATOM 2532 C CA . GLU A 1 321 ? -13.051 -4.673 27.758 1.00 94.00 321 GLU A CA 1
ATOM 2533 C C . GLU A 1 321 ? -11.653 -4.964 27.201 1.00 94.00 321 GLU A C 1
ATOM 2535 O O . GLU A 1 321 ? -11.291 -6.107 26.934 1.00 94.00 321 GLU A O 1
ATOM 2540 N N . GLN A 1 322 ? -10.843 -3.915 27.056 1.00 95.12 322 GLN A N 1
ATOM 2541 C CA . GLN A 1 322 ? -9.415 -4.048 26.765 1.00 95.12 322 GLN A CA 1
ATOM 2542 C C . GLN A 1 322 ? -8.583 -3.551 27.935 1.00 95.12 322 GLN A C 1
ATOM 2544 O O . GLN A 1 322 ? -8.843 -2.468 28.475 1.00 95.12 322 GLN A O 1
ATOM 2549 N N . TYR A 1 323 ? -7.542 -4.317 28.244 1.00 94.62 323 TYR A N 1
ATOM 2550 C CA . TYR A 1 323 ? -6.679 -4.086 29.389 1.00 94.62 323 TYR A CA 1
ATOM 2551 C C . TYR A 1 323 ? -5.206 -4.149 28.995 1.00 94.62 323 TYR A C 1
ATOM 2553 O O . TYR A 1 323 ? -4.815 -4.944 28.139 1.00 94.62 323 TYR A O 1
ATOM 2561 N N . THR A 1 324 ? -4.394 -3.339 29.664 1.00 93.69 324 THR A N 1
ATOM 2562 C CA . THR A 1 324 ? -2.934 -3.346 29.574 1.00 93.69 324 THR A CA 1
ATOM 2563 C C . THR A 1 324 ? -2.375 -3.823 30.906 1.00 93.69 324 THR A C 1
ATOM 2565 O O . THR A 1 324 ? -2.700 -3.260 31.945 1.00 93.69 324 THR A O 1
ATOM 2568 N N . PHE A 1 325 ? -1.517 -4.842 30.890 1.00 94.00 325 PHE A N 1
ATOM 2569 C CA . PHE A 1 325 ? -0.842 -5.309 32.099 1.00 94.00 325 PHE A CA 1
ATOM 2570 C C . PHE A 1 325 ? 0.572 -4.735 32.158 1.00 94.00 325 PHE A C 1
ATOM 2572 O O . PHE A 1 325 ? 1.360 -4.964 31.241 1.00 94.00 325 PHE A O 1
ATOM 2579 N N . MET A 1 326 ? 0.904 -4.011 33.227 1.00 91.94 326 MET A N 1
ATOM 2580 C CA . MET A 1 326 ? 2.224 -3.394 33.401 1.00 91.94 326 MET A CA 1
ATOM 2581 C C . MET A 1 326 ? 2.912 -3.901 34.661 1.00 91.94 326 MET A C 1
ATOM 2583 O O . MET A 1 326 ? 2.285 -4.025 35.708 1.00 91.94 326 MET A O 1
ATOM 2587 N N . ASN A 1 327 ? 4.211 -4.191 34.565 1.00 92.56 327 ASN A N 1
ATOM 2588 C CA . ASN A 1 327 ? 5.021 -4.545 35.727 1.00 92.56 327 ASN A CA 1
ATOM 2589 C C . ASN A 1 327 ? 5.457 -3.266 36.459 1.00 92.56 327 ASN A C 1
ATOM 2591 O O . ASN A 1 327 ? 6.114 -2.416 35.862 1.00 92.56 327 ASN A O 1
ATOM 2595 N N . ASN A 1 328 ? 5.125 -3.147 37.744 1.00 88.88 328 ASN A N 1
ATOM 2596 C CA . ASN A 1 328 ? 5.461 -1.988 38.581 1.00 88.88 328 ASN A CA 1
ATOM 2597 C C . ASN A 1 328 ? 6.633 -2.249 39.552 1.00 88.88 328 ASN A C 1
ATOM 2599 O O . ASN A 1 328 ? 6.808 -1.536 40.537 1.00 88.88 328 ASN A O 1
ATOM 2603 N N . GLY A 1 329 ? 7.418 -3.303 39.314 1.00 88.19 329 GLY A N 1
ATOM 2604 C CA . GLY A 1 329 ? 8.540 -3.719 40.158 1.00 88.19 329 GLY A CA 1
ATOM 2605 C C . GLY A 1 329 ? 8.140 -4.582 41.361 1.00 88.19 329 GLY A C 1
ATOM 2606 O O . GLY A 1 329 ? 8.976 -5.334 41.857 1.00 88.19 329 GLY A O 1
ATOM 2607 N N . GLY A 1 330 ? 6.875 -4.532 41.798 1.00 88.94 330 GLY A N 1
ATOM 2608 C CA . GLY A 1 330 ? 6.320 -5.362 42.879 1.00 88.94 330 GLY A CA 1
ATOM 2609 C C . GLY A 1 330 ? 5.269 -6.385 42.427 1.00 88.94 330 GLY A C 1
ATOM 2610 O O . GLY A 1 330 ? 4.853 -7.228 43.221 1.00 88.94 330 GLY A O 1
ATOM 2611 N N . GLY A 1 331 ? 4.837 -6.324 41.166 1.00 91.44 331 GLY A N 1
ATOM 2612 C CA . GLY A 1 331 ? 3.802 -7.173 40.583 1.00 91.44 331 GLY A CA 1
ATOM 2613 C C . GLY A 1 331 ? 3.315 -6.628 39.240 1.00 91.44 331 GLY A C 1
ATOM 2614 O O . GLY A 1 331 ? 3.964 -5.777 38.637 1.00 91.44 331 GLY A O 1
ATOM 2615 N N . PHE A 1 332 ? 2.166 -7.124 38.777 1.00 93.62 332 PHE A N 1
ATOM 2616 C CA . PHE A 1 332 ? 1.488 -6.607 37.588 1.00 93.62 332 PHE A CA 1
ATOM 2617 C C . PHE A 1 332 ? 0.240 -5.822 37.986 1.00 93.62 332 PHE A C 1
ATOM 2619 O O . PHE A 1 332 ? -0.558 -6.299 38.792 1.00 93.62 332 PHE A O 1
ATOM 2626 N N . GLU A 1 333 ? 0.063 -4.653 37.386 1.00 93.50 333 GLU A N 1
ATOM 2627 C CA . GLU A 1 333 ? -1.149 -3.841 37.465 1.00 93.50 333 GLU A CA 1
ATOM 2628 C C . GLU A 1 333 ? -1.979 -4.032 36.192 1.00 93.50 333 GLU A C 1
ATOM 2630 O O . GLU A 1 333 ? -1.416 -4.202 35.109 1.00 93.50 333 GLU A O 1
ATOM 2635 N N . CYS A 1 334 ? -3.306 -4.050 36.325 1.00 94.38 334 CYS A N 1
ATOM 2636 C CA . CYS A 1 334 ? -4.244 -4.240 35.223 1.00 94.38 334 CYS A CA 1
ATOM 2637 C C . CYS A 1 334 ? -4.930 -2.914 34.911 1.00 94.38 334 CYS A C 1
ATOM 2639 O O . CYS A 1 334 ? -5.815 -2.491 35.637 1.00 94.38 334 CYS A O 1
ATOM 2641 N N . LEU A 1 335 ? -4.553 -2.289 33.807 1.00 94.62 335 LEU A N 1
ATOM 2642 C CA . LEU A 1 335 ? -4.993 -0.950 33.452 1.00 94.62 335 LEU A CA 1
ATOM 2643 C C . LEU A 1 335 ? -6.076 -0.991 32.372 1.00 94.62 335 LEU A C 1
ATOM 2645 O O . LEU A 1 335 ? -5.949 -1.748 31.411 1.00 94.62 335 LEU A O 1
ATOM 2649 N N . GLY A 1 336 ? -7.120 -0.171 32.478 1.00 95.25 336 GLY A N 1
ATOM 2650 C CA . GLY A 1 336 ? -8.215 -0.123 31.502 1.00 95.25 336 GLY A CA 1
ATOM 2651 C C . GLY A 1 336 ? -8.919 1.231 31.422 1.00 95.25 336 GLY A C 1
ATOM 2652 O O . GLY A 1 336 ? -8.593 2.169 32.134 1.00 95.25 336 GLY A O 1
ATOM 2653 N N . THR A 1 337 ? -9.919 1.349 30.549 1.00 94.75 337 THR A N 1
ATOM 2654 C CA . THR A 1 337 ? -10.687 2.600 30.370 1.00 94.75 337 THR A CA 1
ATOM 2655 C C . THR A 1 337 ? -11.984 2.637 31.184 1.00 94.75 337 THR A C 1
ATOM 2657 O O . THR A 1 337 ? -12.784 3.557 31.029 1.00 94.75 337 THR A O 1
ATOM 2660 N N . LYS A 1 338 ? -12.230 1.644 32.050 1.00 94.62 338 LYS A N 1
ATOM 2661 C CA . LYS A 1 338 ? -13.357 1.665 32.990 1.00 94.62 338 LYS A CA 1
ATOM 2662 C C . LYS A 1 338 ? -12.923 2.390 34.257 1.00 94.62 338 LYS A C 1
ATOM 2664 O O . LYS A 1 338 ? -11.984 1.956 34.911 1.00 94.62 338 LYS A O 1
ATOM 2669 N N . ASN A 1 339 ? -13.612 3.466 34.607 1.00 94.44 339 ASN A N 1
ATOM 2670 C CA . ASN A 1 339 ? -13.321 4.243 35.799 1.00 94.44 339 ASN A CA 1
ATOM 2671 C C . ASN A 1 339 ? -13.821 3.504 37.054 1.00 94.44 339 ASN A C 1
ATOM 2673 O O . ASN A 1 339 ? -15.037 3.346 37.212 1.00 94.44 339 ASN A O 1
ATOM 2677 N N . PRO A 1 340 ? -12.935 3.079 37.972 1.00 93.12 340 PRO A N 1
ATOM 2678 C CA . PRO A 1 340 ? -13.321 2.293 39.141 1.00 93.12 340 PRO A CA 1
ATOM 2679 C C . PRO A 1 340 ? -14.109 3.109 40.173 1.00 93.12 340 PRO A C 1
ATOM 2681 O O . PRO A 1 340 ? -14.837 2.538 40.979 1.00 93.12 340 PRO A O 1
ATOM 2684 N N . ASN A 1 341 ? -14.006 4.443 40.144 1.00 95.00 341 ASN A N 1
ATOM 2685 C CA . ASN A 1 341 ? -14.705 5.318 41.087 1.00 95.00 341 ASN A CA 1
ATOM 2686 C C . ASN A 1 341 ? -16.165 5.561 40.688 1.00 95.00 341 ASN A C 1
ATOM 2688 O O . ASN A 1 341 ? -17.003 5.835 41.544 1.00 95.00 341 ASN A O 1
ATOM 2692 N N . THR A 1 342 ? -16.471 5.498 39.389 1.00 95.50 342 THR A N 1
ATOM 2693 C CA . THR A 1 342 ? -17.817 5.776 38.858 1.00 95.50 342 THR A CA 1
ATOM 2694 C C . THR A 1 342 ? -18.501 4.548 38.263 1.00 95.50 342 THR A C 1
ATOM 2696 O O . THR A 1 342 ? -19.689 4.614 37.952 1.00 95.50 342 THR A O 1
ATOM 2699 N N . ASP A 1 343 ? -17.761 3.449 38.099 1.00 92.62 343 ASP A N 1
ATOM 2700 C CA . ASP A 1 343 ? -18.156 2.220 37.404 1.00 92.62 343 ASP A CA 1
ATOM 2701 C C . ASP A 1 343 ? -18.612 2.437 35.947 1.00 92.62 343 ASP A C 1
ATOM 2703 O O . ASP A 1 343 ? -19.350 1.636 35.368 1.00 92.62 343 ASP A O 1
ATOM 2707 N N . LYS A 1 344 ? -18.155 3.527 35.319 1.00 92.56 344 LYS A N 1
ATOM 2708 C CA . LYS A 1 344 ? -18.484 3.894 33.934 1.00 92.56 344 LYS A CA 1
ATOM 2709 C C . LYS A 1 344 ? -17.264 3.785 33.026 1.00 92.56 344 LYS A C 1
ATOM 2711 O O . LYS A 1 344 ? -16.133 3.982 33.455 1.00 92.56 344 LYS A O 1
ATOM 2716 N N . TRP A 1 345 ? -17.508 3.480 31.756 1.00 91.44 345 TRP A N 1
ATOM 2717 C CA . TRP A 1 345 ? -16.487 3.579 30.714 1.00 91.44 345 TRP A CA 1
ATOM 2718 C C . TRP A 1 345 ? -16.191 5.044 30.417 1.00 91.44 345 TRP A C 1
ATOM 2720 O O . TRP A 1 345 ? -17.121 5.843 30.290 1.00 91.44 345 TRP A O 1
ATOM 2730 N N . GLU A 1 346 ? -14.910 5.375 30.303 1.00 93.56 346 GLU A N 1
ATOM 2731 C CA . GLU A 1 346 ? -14.478 6.711 29.912 1.00 93.56 346 GLU A CA 1
ATOM 2732 C C . GLU A 1 346 ? -14.897 7.029 28.466 1.00 93.56 346 GLU A C 1
ATOM 2734 O O . GLU A 1 346 ? -14.966 6.123 27.624 1.00 93.56 346 GLU A O 1
ATOM 2739 N N . PRO A 1 347 ? -15.200 8.302 28.167 1.00 91.69 347 PRO A N 1
ATOM 2740 C CA . PRO A 1 347 ? -15.579 8.731 26.832 1.00 91.69 347 PRO A CA 1
ATOM 2741 C C . PRO A 1 347 ? -14.363 8.680 25.898 1.00 91.69 347 PRO A C 1
ATOM 2743 O O . PRO A 1 347 ? -13.405 9.439 26.056 1.00 91.69 347 PRO A O 1
ATOM 2746 N N . LEU A 1 348 ? -14.410 7.775 24.924 1.00 93.62 348 LEU A N 1
ATOM 2747 C CA . LEU A 1 348 ? -13.399 7.649 23.876 1.00 93.62 348 LEU A CA 1
ATOM 2748 C C . LEU A 1 348 ? -13.843 8.397 22.613 1.00 93.62 348 LEU A C 1
ATOM 2750 O O . LEU A 1 348 ? -15.029 8.653 22.412 1.00 93.62 348 LEU A O 1
ATOM 2754 N N . GLU A 1 349 ? -12.883 8.702 21.747 1.00 95.38 349 GLU A N 1
ATOM 2755 C CA . GLU A 1 349 ? -13.117 9.146 20.373 1.00 95.38 349 GLU A CA 1
ATOM 2756 C C . GLU A 1 349 ? -12.440 8.172 19.398 1.00 95.38 349 GLU A C 1
ATOM 2758 O O . GLU A 1 349 ? -11.633 7.336 19.808 1.00 95.38 349 GLU A O 1
ATOM 2763 N N . ASN A 1 350 ? -12.790 8.229 18.108 1.00 95.88 350 ASN A N 1
ATOM 2764 C CA . ASN A 1 350 ? -12.184 7.336 17.107 1.00 95.88 350 ASN A CA 1
ATOM 2765 C C . ASN A 1 350 ? -10.677 7.589 17.001 1.00 95.88 350 ASN A C 1
ATOM 2767 O O . ASN A 1 350 ? -9.881 6.656 17.099 1.00 95.88 350 ASN A O 1
ATOM 2771 N N . SER A 1 351 ? -10.299 8.863 16.888 1.00 95.69 351 SER A N 1
ATOM 2772 C CA . SER A 1 351 ? -8.903 9.280 16.935 1.00 95.69 351 SER A CA 1
ATOM 2773 C C . SER A 1 351 ? -8.294 8.983 18.313 1.00 95.69 351 SER A C 1
ATOM 2775 O O . SER A 1 351 ? -8.856 9.425 19.319 1.00 95.69 351 SER A O 1
ATOM 2777 N N . PRO A 1 352 ? -7.135 8.300 18.392 1.00 93.69 352 PRO A N 1
ATOM 2778 C CA . PRO A 1 352 ? -6.395 8.127 19.644 1.00 93.69 352 PRO A CA 1
ATOM 2779 C C . PRO A 1 352 ? -5.908 9.458 20.241 1.00 93.69 352 PRO A C 1
ATOM 2781 O O . PRO A 1 352 ? -5.582 9.523 21.427 1.00 93.69 352 PRO A O 1
ATOM 2784 N N . GLN A 1 353 ? -5.873 10.535 19.452 1.00 92.44 353 GLN A N 1
ATOM 2785 C CA . GLN A 1 353 ? -5.437 11.860 19.894 1.00 92.44 353 GLN A CA 1
ATOM 2786 C C . GLN A 1 353 ? -6.552 12.683 20.550 1.00 92.44 353 GLN A C 1
ATOM 2788 O O . GLN A 1 353 ? -6.297 13.762 21.086 1.00 92.44 353 GLN A O 1
ATOM 2793 N N . LYS A 1 354 ? -7.792 12.185 20.525 1.00 92.25 354 LYS A N 1
ATOM 2794 C CA . LYS A 1 354 ? -8.975 12.879 21.039 1.00 92.25 354 LYS A CA 1
ATOM 2795 C C . LYS A 1 354 ? -9.659 12.041 22.120 1.00 92.25 354 LYS A C 1
ATOM 2797 O O . LYS A 1 354 ? -9.547 10.821 22.159 1.00 92.25 354 LYS A O 1
ATOM 2802 N N . GLY A 1 355 ? -10.404 12.708 23.000 1.00 89.56 355 GLY A N 1
ATOM 2803 C CA . GLY A 1 355 ? -11.109 12.048 24.103 1.00 89.56 355 GLY A CA 1
ATOM 2804 C C . GLY A 1 355 ? -10.185 11.602 25.241 1.00 89.56 355 GLY A C 1
ATOM 2805 O O . GLY A 1 355 ? -9.106 12.161 25.446 1.00 89.56 355 GLY A O 1
ATOM 2806 N N . PHE A 1 356 ? -10.635 10.629 26.037 1.00 90.75 356 PHE A N 1
ATOM 2807 C CA . PHE A 1 356 ? -9.866 10.116 27.170 1.00 90.75 356 PHE A CA 1
ATOM 2808 C C . PHE A 1 356 ? -8.704 9.220 26.719 1.00 90.75 356 PHE A C 1
ATOM 2810 O O . PHE A 1 356 ? -8.910 8.185 26.091 1.00 90.75 356 PHE A O 1
ATOM 2817 N N . GLN A 1 357 ? -7.486 9.591 27.118 1.0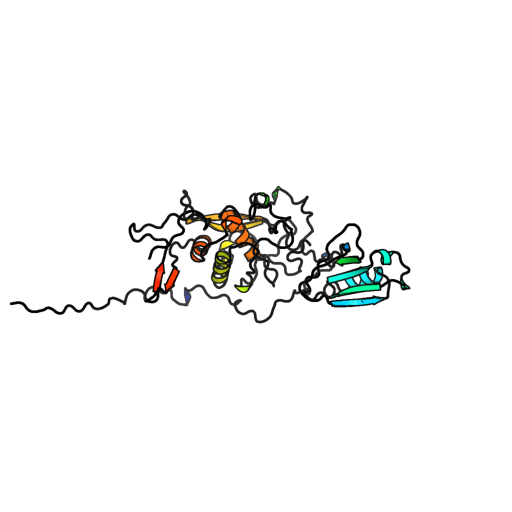0 89.12 357 GLN A N 1
ATOM 2818 C CA . GLN A 1 357 ? -6.242 8.882 26.777 1.00 89.12 357 GLN A CA 1
ATOM 2819 C C . GLN A 1 357 ? -5.595 8.160 27.968 1.00 89.12 357 GLN A C 1
ATOM 2821 O O . GLN A 1 357 ? -4.565 7.505 27.815 1.00 89.12 357 GLN A O 1
ATOM 2826 N N . GLY A 1 358 ? -6.161 8.312 29.168 1.00 89.56 358 GLY A N 1
ATOM 2827 C CA . GLY A 1 358 ? -5.631 7.692 30.377 1.00 89.56 358 GLY A CA 1
ATOM 2828 C C . GLY A 1 358 ? -5.961 6.204 30.474 1.00 89.56 358 GLY A C 1
ATOM 2829 O O . GLY A 1 358 ? -6.686 5.639 29.655 1.00 89.56 358 GLY A O 1
ATOM 2830 N N . LEU A 1 359 ? -5.463 5.569 31.532 1.00 92.94 359 LEU A N 1
ATOM 2831 C CA . LEU A 1 359 ? -5.927 4.260 31.975 1.00 92.94 359 LEU A CA 1
ATOM 2832 C C . LEU A 1 359 ? -6.073 4.266 33.499 1.00 92.94 359 LEU A C 1
ATOM 2834 O O . LEU A 1 359 ? -5.281 4.887 34.206 1.00 92.94 359 LEU A O 1
ATOM 2838 N N . TRP A 1 360 ? -7.091 3.568 33.983 1.00 93.81 360 TRP A N 1
ATOM 2839 C CA . TRP A 1 360 ? -7.372 3.338 35.393 1.00 93.81 360 TRP A CA 1
ATOM 2840 C C . TRP A 1 360 ? -6.851 1.968 35.839 1.00 93.81 360 TRP A C 1
ATOM 2842 O O . TRP A 1 360 ? -6.972 1.029 35.048 1.00 93.81 360 TRP A O 1
ATOM 2852 N N . PRO A 1 361 ? -6.315 1.847 37.066 1.00 89.50 361 PRO A N 1
ATOM 2853 C CA . PRO A 1 361 ? -5.915 0.572 37.664 1.00 89.50 361 PRO A CA 1
ATOM 2854 C C . PRO A 1 361 ? -7.061 -0.275 38.215 1.00 89.50 361 PRO A C 1
ATOM 2856 O O . PRO A 1 361 ? -8.174 0.269 38.423 1.00 89.50 361 PRO A O 1
#

Foldseek 3Di:
DDDDDDDDDDDPPDPPPPPDPDPVPDFAFFPVADDPDQDDFDCVLADLVQKDWDKFAAADKDWDADWDKDKDQFAVVVVVVVCSVCVVQFQKKKFFPCLNVPDGRPGMIITTGPPRGRIGGDGDPHHRMMITGTFGQLAAADDLVRQDPVQADPAQQPFDAPPFGWARWAFARHRRPAVVGSQAAADDRQALQQWDWAQFQQVQLNVLVSVQSRGPCLLVVQQVVAPPRGDHDDNHKDKTWGWWAFLAPPPRHLHIDIFIHTRIFIHHNVNPGTRGIGGGSSNHCSNRVNVVSLCVQLPHRNLSNDAHSQLNCCGSPSDQDDWDWDDPVVGTDTWHQQDPVVRHGFRDGSRCVDGDVGIDD

Secondary structure (DSSP, 8-state):
--------------SSGGGPPPGGGSPPBPTT----S------TT--GGGEE--EEEEEEEE-SS---EEEEES-HHHHHHHHHH-TTTEEEEEEEGGGGGS-GGG-EEEEEE-SS---EEEE-SS-SEEEEE-EE-SS----GGG--TTTS-TTGGG-EETTEE-EEEE-TTTTSSSS-STT-BSSSS--GGG-B--SSS-HHHHHHHHHHHTBTTHHHHHTTTSTTTTSPPPSSPPEEEEEEE--BSSTTTT-EEEEEEES-EEE-TTSSSBSS-BPPTT-B-HHHHHHHHHHHHHTSGGGGSS--HHHHHHHHH-----EEEEE-SSSEEEEESEETTTTEE--B-SSTTSB----B-

Organism: NCBI:txid141414

Radius of gyration: 26.77 Å; chains: 1; bounding box: 54×46×117 Å

InterPro domains:
  IPR000169 Cysteine peptidase, cysteine active site [PS00139] (197-208)
  IPR001300 Peptidase C2, calpain, catalytic domain [PF00648] (174-324)
  IPR001300 Peptidase C2, calpain, catalytic domain [PS50203] (182-318)
  IPR022684 Peptidase C2, calpain family [PR00704] (197-213)
  IPR022684 Peptidase C2, calpain family [PR00704] (274-297)
  IPR022684 Peptidase C2, calpain family [PR00704] (299-326)
  IPR022684 Peptidase C2, calpain family [PTHR10183] (178-323)
  IPR038765 Papain-like cysteine peptidase superfamily [SSF54001] (185-354)

pLDDT: mea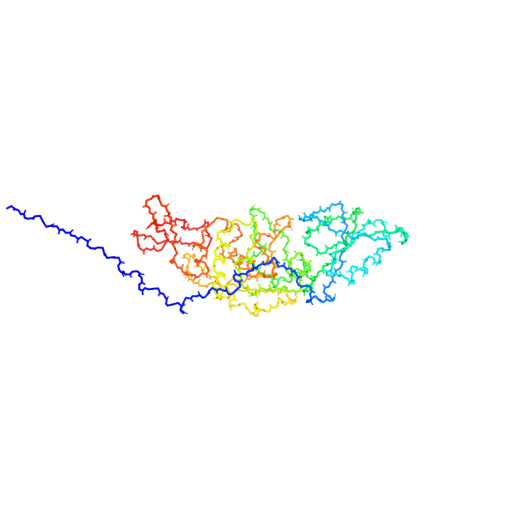n 87.91, std 16.56, range [31.3, 98.75]

Sequence (361 aa):
GPEAAGNSKKSQSGYVRSARKPTEEKVRRSAGATLSQPYKTDWSLAKDEHWVYPDKMFTSYTFLLQPQFEEYAGSIDEGKKKLMAEPTKYQGLKYQSNMADWPAESQKYHLLLRNGSGFEPKKVTSGQFTYVEAVYQRLPHHESEHVDMENKDPHTDSMMYQGKPLGDPRHPGRGHGCVDVPHLKVIGDIHPNDISQGTVGDCWLLSAISAMSEFDGAIKALFRKTDAIHEMPKEHLNRYVVTLYNLSTSQNAWQTVDIEIDERLCSTSDGSRLLGCQPSEDAELWACYLEKAIAIHCGGWDELDGGHCTHAWRILTGCKEQYTFMNNGGGFECLGTKNPNTDKWEPLENSPQKGFQGLWP